Protein AF-A0ABC8L312-F1 (afdb_monomer_lite)

pLDDT: mean 71.01, std 17.02, range [35.34, 91.62]

Sequence (201 aa):
MTKKWDQKWSSSLDQCDIYGQCSPNAYCCLGSSSFVCHCIPGFEDSGLNVTTKECVQKNNGTCSGDNHFSLVGKMNLPSNTKSNPSVTKPEQCGEICLKECTCTAYSKSISLETGNQSCLIWSRNLLDLCSYSDEGQNLYVRTAGKKKSKTRLIVEIMMPRERENPIENELSAPMDFAMIQNTTDNFFQEIGHGGFGYVDK

Structure (mmCIF, N/CA/C/O backbone):
data_AF-A0ABC8L312-F1
#
_entry.id   AF-A0ABC8L312-F1
#
loop_
_atom_site.group_PDB
_atom_site.id
_atom_site.type_symbol
_atom_site.label_atom_id
_atom_site.label_alt_id
_atom_site.label_comp_id
_atom_site.label_asym_id
_atom_site.label_entity_id
_atom_site.label_seq_id
_atom_site.pdbx_PDB_ins_code
_atom_site.Cartn_x
_atom_site.Cartn_y
_atom_site.Cartn_z
_atom_site.occupancy
_atom_site.B_iso_or_equiv
_atom_site.auth_seq_id
_atom_site.auth_comp_id
_atom_site.auth_asym_id
_atom_site.auth_atom_id
_atom_site.pdbx_PDB_model_num
ATOM 1 N N . MET A 1 1 ? 22.407 43.658 3.098 1.00 36.25 1 MET A N 1
ATOM 2 C CA . MET A 1 1 ? 22.800 42.362 3.689 1.00 36.25 1 MET A CA 1
ATOM 3 C C . MET A 1 1 ? 22.126 41.266 2.882 1.00 36.25 1 MET A C 1
ATOM 5 O O . MET A 1 1 ? 20.905 41.200 2.874 1.00 36.25 1 MET A O 1
ATOM 9 N N . THR A 1 2 ? 22.888 40.487 2.122 1.00 46.34 2 THR A N 1
ATOM 10 C CA . THR A 1 2 ? 22.379 39.353 1.338 1.00 46.34 2 THR A CA 1
ATOM 11 C C . THR A 1 2 ? 22.107 38.184 2.277 1.00 46.34 2 THR A C 1
ATOM 13 O O . THR A 1 2 ? 23.045 37.615 2.831 1.00 46.34 2 THR A O 1
ATOM 16 N N . LYS A 1 3 ? 20.828 37.851 2.493 1.00 61.09 3 LYS A N 1
ATOM 17 C CA . LYS A 1 3 ? 20.435 36.629 3.205 1.00 61.09 3 LYS A CA 1
ATOM 18 C C . LYS A 1 3 ? 20.870 35.432 2.356 1.00 61.09 3 LYS A C 1
ATOM 20 O O . LYS A 1 3 ? 20.473 35.334 1.197 1.00 61.09 3 LYS A O 1
ATOM 25 N N . LYS A 1 4 ? 21.731 34.576 2.905 1.00 62.72 4 LYS A N 1
ATOM 26 C CA . LYS A 1 4 ? 22.190 33.342 2.262 1.00 62.72 4 LYS A CA 1
ATOM 27 C C . LYS A 1 4 ? 21.325 32.204 2.797 1.00 62.72 4 LYS A C 1
ATOM 29 O O . LYS A 1 4 ? 21.120 32.120 4.003 1.00 62.72 4 LYS A O 1
ATOM 34 N N . TRP A 1 5 ? 20.764 31.398 1.903 1.00 68.19 5 TRP A N 1
ATOM 35 C CA . TRP A 1 5 ? 19.991 30.225 2.293 1.00 68.19 5 TRP A CA 1
ATOM 36 C C . TRP A 1 5 ? 20.952 29.151 2.798 1.00 68.19 5 TRP A C 1
ATOM 38 O O . TRP A 1 5 ? 21.762 28.643 2.024 1.00 68.19 5 TRP A O 1
ATOM 48 N N . ASP A 1 6 ? 20.867 28.833 4.087 1.00 73.56 6 ASP A N 1
ATOM 49 C CA . ASP A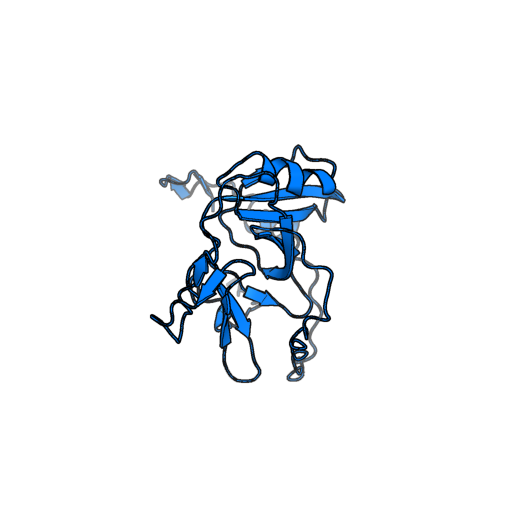 1 6 ? 21.550 27.679 4.660 1.00 73.56 6 ASP A CA 1
ATOM 50 C C . ASP A 1 6 ? 20.659 26.451 4.457 1.00 73.56 6 ASP A C 1
ATOM 52 O O . ASP A 1 6 ? 19.585 26.319 5.051 1.00 73.56 6 ASP A O 1
ATOM 56 N N . GLN A 1 7 ? 21.084 25.568 3.555 1.00 57.09 7 GLN A N 1
ATOM 57 C CA . GLN A 1 7 ? 20.384 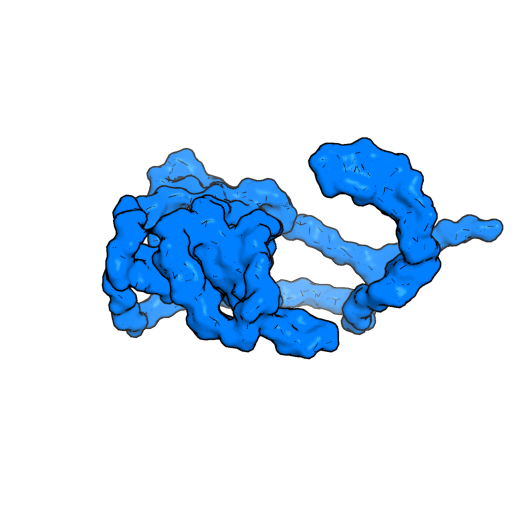24.325 3.255 1.00 57.09 7 GLN A CA 1
ATOM 58 C C . GLN A 1 7 ? 20.498 23.382 4.458 1.00 57.09 7 GLN A C 1
ATOM 60 O O . GLN A 1 7 ? 21.516 22.725 4.656 1.00 57.09 7 GLN A O 1
ATOM 65 N N . LYS A 1 8 ? 19.448 23.350 5.284 1.00 68.00 8 LYS A N 1
ATOM 66 C CA . LYS A 1 8 ? 19.411 22.578 6.535 1.00 68.00 8 LYS A CA 1
ATOM 67 C C . LYS A 1 8 ? 19.178 21.079 6.314 1.00 68.00 8 LYS A C 1
ATOM 69 O O . LYS A 1 8 ? 19.540 20.279 7.166 1.00 68.00 8 LYS A O 1
ATOM 74 N N . TRP A 1 9 ? 18.588 20.706 5.179 1.00 49.06 9 TRP A N 1
ATOM 75 C CA . TRP A 1 9 ? 18.358 19.319 4.787 1.00 49.06 9 TRP A CA 1
ATOM 76 C C . TRP A 1 9 ? 18.389 19.182 3.260 1.00 49.06 9 TRP A C 1
ATOM 78 O O . TRP A 1 9 ? 18.075 20.124 2.530 1.00 49.06 9 TRP A O 1
ATOM 88 N N . SER A 1 10 ? 18.754 17.997 2.782 1.00 48.84 10 SER A N 1
ATOM 89 C CA . SER A 1 10 ? 18.529 17.562 1.403 1.00 48.84 10 SER A CA 1
ATOM 90 C C . SER A 1 10 ? 18.241 16.077 1.397 1.00 48.84 10 SER A C 1
ATOM 92 O O . SER A 1 10 ? 19.004 15.310 1.980 1.00 48.84 10 SER A O 1
ATOM 94 N N . SER A 1 11 ? 17.178 15.673 0.716 1.00 57.00 11 SER A N 1
ATOM 95 C CA . SER A 1 11 ? 16.977 14.281 0.333 1.00 57.00 11 SER A CA 1
ATOM 96 C C . SER A 1 11 ? 17.648 14.054 -1.018 1.00 57.00 11 SER A C 1
ATOM 98 O 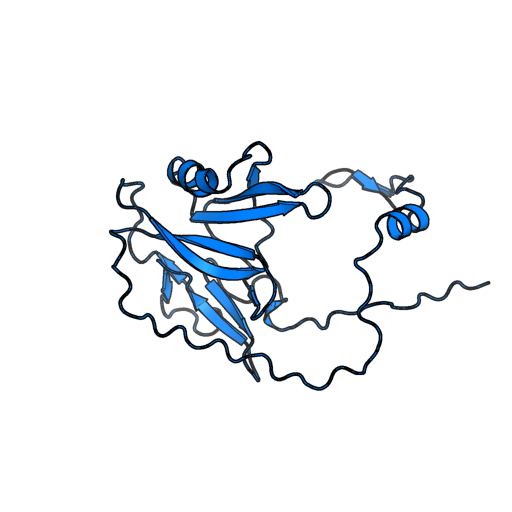O . SER A 1 11 ? 17.386 14.794 -1.971 1.00 57.00 11 SER A O 1
ATOM 100 N N . SER A 1 12 ? 18.512 13.046 -1.125 1.00 57.81 12 SER A N 1
ATOM 101 C CA . SER A 1 12 ? 18.817 12.485 -2.440 1.00 57.81 12 SER A CA 1
ATOM 102 C C . SER A 1 12 ? 17.529 11.886 -2.997 1.00 57.81 12 SER A C 1
ATOM 104 O O . SER A 1 12 ? 16.800 11.236 -2.256 1.00 57.81 12 SER A O 1
ATOM 106 N N . LEU A 1 13 ? 17.227 12.137 -4.272 1.00 61.31 13 LEU A N 1
ATOM 107 C CA . LEU A 1 13 ? 16.176 11.390 -4.956 1.00 61.31 13 LEU A CA 1
ATOM 108 C C . LEU A 1 13 ? 16.690 9.966 -5.143 1.00 61.31 13 LEU A C 1
ATOM 110 O O . LEU A 1 13 ? 17.569 9.734 -5.979 1.00 61.31 13 LEU A O 1
ATOM 114 N N . ASP A 1 14 ? 16.167 9.033 -4.357 1.00 73.25 14 ASP A N 1
ATOM 115 C CA . ASP A 1 14 ? 16.408 7.620 -4.591 1.00 73.25 14 ASP A CA 1
ATOM 116 C C . ASP A 1 14 ? 15.564 7.166 -5.794 1.00 73.25 14 ASP A C 1
ATOM 118 O O . ASP A 1 14 ? 14.575 7.789 -6.181 1.00 73.25 14 ASP A O 1
ATOM 122 N N . GLN A 1 15 ? 15.946 6.058 -6.433 1.00 78.19 15 GLN A N 1
ATOM 123 C CA . GLN A 1 15 ? 15.277 5.592 -7.659 1.00 78.19 15 GLN A CA 1
ATOM 124 C C . GLN A 1 15 ? 13.777 5.323 -7.459 1.00 78.19 15 GLN A C 1
ATOM 126 O O . GLN A 1 15 ? 13.003 5.481 -8.397 1.00 78.19 15 GLN A O 1
ATOM 131 N N . CYS A 1 16 ? 13.366 4.944 -6.246 1.00 83.00 16 CYS A N 1
ATOM 132 C CA . CYS A 1 16 ? 11.963 4.735 -5.894 1.00 83.00 16 CYS A CA 1
ATOM 133 C C . CYS A 1 16 ? 11.204 6.019 -5.515 1.00 83.00 16 CYS A C 1
ATOM 135 O O . CYS A 1 16 ? 9.986 5.951 -5.375 1.00 83.00 16 CYS A O 1
ATOM 137 N N . ASP A 1 17 ? 11.886 7.160 -5.362 1.00 78.94 17 ASP A N 1
ATOM 138 C CA . ASP A 1 17 ? 11.248 8.464 -5.120 1.00 78.94 17 ASP A CA 1
ATOM 139 C C . ASP A 1 17 ? 10.773 9.117 -6.430 1.00 78.94 17 ASP A C 1
ATOM 141 O O . ASP A 1 17 ? 10.075 10.134 -6.426 1.00 78.94 17 ASP A O 1
ATOM 145 N N . ILE A 1 18 ? 11.164 8.547 -7.575 1.00 81.31 18 ILE A N 1
ATOM 146 C CA . ILE A 1 18 ? 10.696 8.976 -8.888 1.00 81.31 18 ILE A CA 1
ATOM 147 C C . ILE A 1 18 ? 9.240 8.540 -9.047 1.00 81.31 18 ILE A C 1
ATOM 149 O O . ILE A 1 18 ? 8.920 7.351 -9.015 1.00 81.31 18 ILE A O 1
ATOM 153 N N . TYR A 1 19 ? 8.361 9.516 -9.278 1.00 81.94 19 TYR A N 1
ATOM 154 C CA . TYR A 1 19 ? 6.936 9.256 -9.436 1.00 81.94 19 TYR A CA 1
ATOM 155 C C . TYR A 1 19 ? 6.660 8.224 -10.533 1.00 81.94 19 TYR A C 1
ATOM 157 O O . TYR A 1 19 ? 7.069 8.394 -11.685 1.00 81.94 19 TYR A O 1
ATOM 165 N N . GLY A 1 20 ? 5.900 7.185 -10.187 1.00 84.00 20 GLY A N 1
ATOM 166 C CA . GLY A 1 20 ? 5.486 6.167 -11.154 1.00 84.00 20 GLY A CA 1
ATOM 167 C C . GLY A 1 20 ? 6.619 5.238 -11.598 1.00 84.00 20 GLY A C 1
ATOM 168 O O . GLY A 1 20 ? 6.532 4.650 -12.676 1.00 84.00 20 GLY A O 1
ATOM 169 N N . GLN A 1 21 ? 7.658 5.082 -10.770 1.00 87.81 21 GLN A N 1
ATOM 170 C CA . GLN A 1 21 ? 8.765 4.157 -11.028 1.00 87.81 21 GLN A CA 1
ATOM 171 C C . GLN A 1 21 ? 8.288 2.718 -11.286 1.00 87.81 21 GLN A C 1
ATOM 173 O O . GLN A 1 21 ? 8.831 2.011 -12.136 1.00 87.81 21 GLN A O 1
ATOM 178 N N . CYS A 1 22 ? 7.248 2.294 -10.565 1.00 90.25 22 CYS A N 1
ATOM 179 C CA . CYS A 1 22 ? 6.577 1.017 -10.762 1.00 90.25 22 CYS A CA 1
ATOM 180 C C . CYS A 1 22 ? 5.153 1.223 -11.285 1.00 90.25 22 CYS A C 1
ATOM 182 O O . CYS A 1 22 ? 4.504 2.240 -11.027 1.00 90.25 22 CYS A O 1
ATOM 184 N N . SER A 1 23 ? 4.661 0.223 -12.014 1.00 91.62 23 SER A N 1
ATOM 185 C CA . SER A 1 23 ? 3.312 0.223 -12.572 1.00 91.62 23 SER A CA 1
ATOM 186 C C . SER A 1 23 ? 2.235 0.234 -11.474 1.00 91.62 23 SER A C 1
ATOM 188 O O . SER A 1 23 ? 2.505 -0.076 -10.311 1.00 91.62 23 SER A O 1
ATOM 190 N N . PRO A 1 24 ? 0.979 0.567 -11.818 1.00 91.62 24 PRO A N 1
ATOM 191 C CA . PRO A 1 24 ? -0.119 0.532 -10.863 1.00 91.62 24 PRO A CA 1
ATOM 192 C C . PRO A 1 24 ? -0.243 -0.823 -10.154 1.00 91.62 24 PRO A C 1
ATOM 194 O O . PRO A 1 24 ? -0.117 -1.876 -10.774 1.00 91.62 24 PRO A O 1
ATOM 197 N N . ASN A 1 25 ? -0.547 -0.789 -8.858 1.00 90.44 25 ASN A N 1
ATOM 198 C CA . ASN A 1 25 ? -0.626 -1.953 -7.969 1.00 90.44 25 ASN A CA 1
ATOM 199 C C . ASN A 1 25 ? 0.705 -2.718 -7.797 1.00 90.44 25 ASN A C 1
ATOM 201 O O . ASN A 1 25 ? 0.711 -3.841 -7.287 1.00 90.44 25 ASN A O 1
ATOM 205 N N . ALA A 1 26 ? 1.830 -2.106 -8.166 1.00 91.56 26 ALA A N 1
ATOM 206 C CA . ALA A 1 26 ? 3.169 -2.532 -7.786 1.00 91.56 26 ALA A CA 1
ATOM 207 C C . ALA A 1 26 ? 3.769 -1.560 -6.759 1.00 91.56 26 ALA A C 1
ATOM 209 O O . ALA A 1 26 ? 3.373 -0.396 -6.687 1.00 91.56 26 ALA A O 1
ATOM 210 N N . TYR A 1 27 ? 4.728 -2.039 -5.970 1.00 91.00 27 TYR A N 1
ATOM 211 C CA . TYR A 1 27 ? 5.544 -1.215 -5.084 1.00 91.00 27 TYR A CA 1
ATOM 212 C C . TYR A 1 27 ? 7.026 -1.351 -5.424 1.00 91.00 27 TYR A C 1
ATOM 214 O O . TYR A 1 27 ? 7.491 -2.419 -5.828 1.00 91.00 27 TYR A O 1
ATOM 222 N N . CYS A 1 28 ? 7.749 -0.253 -5.251 1.00 89.25 28 CYS A N 1
ATOM 223 C CA . CYS A 1 28 ? 9.182 -0.151 -5.443 1.00 89.25 28 CYS A CA 1
ATOM 224 C C . CYS A 1 28 ? 9.910 -0.552 -4.159 1.00 89.25 28 CYS A C 1
ATOM 226 O O . CYS A 1 28 ? 9.557 -0.101 -3.069 1.00 89.25 28 CYS A O 1
ATOM 228 N N . CYS A 1 29 ? 10.916 -1.408 -4.279 1.00 86.12 29 CYS A N 1
ATOM 229 C CA . CYS A 1 29 ? 11.812 -1.773 -3.193 1.00 86.12 29 CYS A CA 1
ATOM 230 C C . CYS A 1 29 ? 13.238 -1.412 -3.598 1.00 86.12 29 CYS A C 1
ATOM 232 O O . CYS A 1 29 ? 13.722 -1.876 -4.632 1.00 86.12 29 CYS A O 1
ATOM 234 N N . LEU A 1 30 ? 13.917 -0.602 -2.787 1.00 80.62 30 LEU A N 1
ATOM 235 C CA . LEU A 1 30 ? 15.341 -0.337 -2.969 1.00 80.62 30 LEU A CA 1
ATOM 236 C C . LEU A 1 30 ? 16.143 -1.559 -2.507 1.00 80.62 30 LEU A C 1
ATOM 238 O O . LEU A 1 30 ? 15.981 -2.031 -1.383 1.00 80.62 30 LEU A O 1
ATOM 242 N N . GLY A 1 31 ? 16.988 -2.084 -3.389 1.00 69.12 31 GLY A N 1
ATOM 243 C CA . GLY A 1 31 ? 18.038 -3.047 -3.067 1.00 69.12 31 GLY A CA 1
ATOM 244 C C . GLY A 1 31 ? 19.405 -2.366 -2.953 1.00 69.12 31 GLY A C 1
ATOM 245 O O . GLY A 1 31 ? 19.521 -1.149 -3.067 1.00 69.12 31 GLY A O 1
ATOM 246 N N . SER A 1 32 ? 20.467 -3.154 -2.766 1.00 65.56 32 SER A N 1
ATOM 247 C CA . SER A 1 32 ? 21.828 -2.637 -2.531 1.00 65.56 32 SER A CA 1
ATOM 248 C C . SER A 1 32 ? 22.431 -1.846 -3.701 1.00 65.56 32 SER A C 1
ATOM 250 O O . SER A 1 32 ? 23.333 -1.046 -3.490 1.00 65.56 32 SER A O 1
ATOM 252 N N . SER A 1 33 ? 21.981 -2.077 -4.936 1.00 68.81 33 SER A N 1
ATOM 253 C CA . SER A 1 33 ? 22.539 -1.437 -6.143 1.00 68.81 33 SER A CA 1
ATOM 254 C C . SER A 1 33 ? 21.500 -1.068 -7.207 1.00 68.81 33 SER A C 1
ATOM 256 O O . SER A 1 33 ? 21.849 -0.506 -8.244 1.00 68.81 33 SER A O 1
ATOM 258 N N . SER A 1 34 ? 20.229 -1.407 -6.987 1.00 79.25 34 SER A N 1
ATOM 259 C CA . SER A 1 34 ? 19.124 -1.149 -7.916 1.00 79.25 34 SER A CA 1
ATOM 260 C C . SER A 1 34 ? 17.785 -1.211 -7.187 1.00 79.25 34 SER A C 1
ATOM 262 O O . SER A 1 34 ? 17.709 -1.719 -6.068 1.00 79.25 34 SER A O 1
ATOM 264 N N . PHE A 1 35 ? 16.727 -0.717 -7.826 1.00 84.62 35 PHE A N 1
ATOM 265 C CA . PHE A 1 35 ? 15.354 -0.926 -7.380 1.00 84.62 35 PHE A CA 1
ATOM 266 C C . PHE A 1 35 ? 14.729 -2.159 -8.042 1.00 84.62 35 PHE A C 1
ATOM 268 O O . PHE A 1 35 ? 15.085 -2.537 -9.159 1.00 84.62 35 PHE A O 1
ATOM 275 N N . VAL A 1 36 ? 13.747 -2.754 -7.367 1.00 87.94 36 VAL A N 1
ATOM 276 C CA . VAL A 1 36 ? 12.920 -3.839 -7.902 1.00 87.94 36 VAL A CA 1
ATOM 277 C C . VAL A 1 36 ? 11.451 -3.514 -7.665 1.00 87.94 36 VAL A C 1
ATOM 279 O O . VAL A 1 36 ? 11.059 -3.125 -6.564 1.00 87.94 36 VAL A O 1
ATOM 282 N N . CYS A 1 37 ? 10.629 -3.685 -8.698 1.00 90.00 37 CYS A N 1
ATOM 283 C CA . CYS A 1 37 ? 9.179 -3.584 -8.580 1.00 90.00 37 CYS A CA 1
ATOM 284 C C . CYS A 1 37 ? 8.577 -4.945 -8.211 1.00 90.00 37 CYS A C 1
ATOM 286 O O . CYS A 1 37 ? 8.911 -5.972 -8.809 1.00 90.00 37 CYS A O 1
ATOM 288 N N . HIS A 1 38 ? 7.649 -4.951 -7.258 1.00 90.62 38 HIS A N 1
ATOM 289 C CA . HIS A 1 38 ? 6.913 -6.136 -6.818 1.00 90.62 38 HIS A CA 1
ATOM 290 C C . HIS A 1 38 ? 5.408 -5.872 -6.866 1.00 90.62 38 HIS A C 1
ATOM 292 O O . HIS A 1 38 ? 4.951 -4.805 -6.466 1.00 90.62 38 HIS A O 1
ATOM 298 N N . CYS A 1 39 ? 4.614 -6.849 -7.311 1.00 90.94 39 CYS A N 1
ATOM 299 C CA . CYS A 1 39 ? 3.157 -6.733 -7.241 1.00 90.94 39 CYS A CA 1
ATOM 300 C C . CYS A 1 39 ? 2.668 -6.810 -5.793 1.00 90.94 39 CYS A C 1
ATOM 302 O O . CYS A 1 39 ? 3.148 -7.630 -5.006 1.00 90.94 39 CYS A O 1
ATOM 304 N N . ILE A 1 40 ? 1.674 -5.989 -5.446 1.00 89.81 40 ILE A N 1
ATOM 305 C CA . ILE A 1 40 ? 1.018 -6.085 -4.139 1.00 89.81 40 ILE A CA 1
ATOM 306 C C . ILE A 1 40 ? 0.217 -7.399 -4.023 1.00 89.81 40 ILE A C 1
ATOM 308 O O . ILE A 1 40 ? -0.203 -7.974 -5.034 1.00 89.81 40 ILE A O 1
ATOM 312 N N . PRO A 1 41 ? -0.058 -7.883 -2.797 1.00 87.50 41 PRO A N 1
ATOM 313 C CA . PRO A 1 41 ? -0.870 -9.076 -2.592 1.00 87.50 41 PRO A CA 1
ATOM 314 C C . PRO A 1 41 ? -2.214 -9.011 -3.329 1.00 87.50 41 PRO A C 1
ATOM 316 O O . PRO A 1 41 ? -2.924 -8.011 -3.263 1.00 87.50 41 PRO A O 1
ATOM 319 N N . GLY A 1 42 ? -2.582 -10.105 -4.001 1.00 83.19 42 GLY A N 1
ATOM 320 C CA . GLY A 1 42 ? -3.808 -10.190 -4.807 1.00 83.19 42 GLY A CA 1
ATOM 321 C C . GLY A 1 42 ? -3.632 -9.811 -6.280 1.00 83.19 42 GLY A C 1
ATOM 322 O O . GLY A 1 42 ? -4.571 -9.998 -7.055 1.00 83.19 42 GLY A O 1
ATOM 323 N N . PHE A 1 43 ? -2.440 -9.354 -6.668 1.00 88.12 43 PHE A N 1
ATOM 324 C CA . PHE A 1 43 ? -2.065 -9.059 -8.045 1.00 88.12 43 PHE A CA 1
ATOM 325 C C . PHE A 1 43 ? -0.898 -9.945 -8.491 1.00 88.12 43 PHE A C 1
ATOM 327 O O . PHE A 1 43 ? -0.095 -10.392 -7.671 1.00 88.12 43 PHE A O 1
ATOM 334 N N . GLU A 1 44 ? -0.828 -10.217 -9.788 1.00 90.00 44 GLU A N 1
ATOM 335 C CA . GLU A 1 44 ? 0.217 -11.011 -10.429 1.00 90.00 44 GLU A CA 1
ATOM 336 C C . GLU A 1 44 ? 0.807 -10.260 -11.616 1.00 90.00 44 GLU A C 1
ATOM 338 O O . GLU A 1 44 ? 0.131 -9.467 -12.266 1.00 90.00 44 GLU A O 1
ATOM 343 N N . ASP A 1 45 ? 2.084 -10.511 -11.878 1.00 90.56 45 ASP A N 1
ATOM 344 C CA . ASP A 1 45 ? 2.802 -9.934 -13.007 1.00 90.56 45 ASP A CA 1
ATOM 345 C C . ASP A 1 45 ? 2.275 -10.541 -14.314 1.00 90.56 45 ASP A C 1
ATOM 347 O O . ASP A 1 45 ? 2.277 -11.760 -14.490 1.00 90.56 45 ASP A O 1
ATOM 351 N N . SER A 1 46 ? 1.821 -9.689 -15.228 1.00 88.44 46 SER A N 1
ATOM 352 C CA . SER A 1 46 ? 1.384 -10.092 -16.568 1.00 88.44 46 SER A CA 1
ATOM 353 C C . SER A 1 46 ? 2.549 -10.507 -17.475 1.00 88.44 46 SER A C 1
ATOM 355 O O . SER A 1 46 ? 2.324 -11.138 -18.507 1.00 88.44 46 SER A O 1
ATOM 357 N N . GLY A 1 47 ? 3.788 -10.152 -17.112 1.00 85.50 47 GLY A N 1
ATOM 358 C CA . GLY A 1 47 ? 4.996 -10.427 -17.889 1.00 85.50 47 GLY A CA 1
ATOM 359 C C . GLY A 1 47 ? 5.222 -9.483 -19.074 1.00 85.50 47 GLY A C 1
ATOM 360 O O . GLY A 1 47 ? 6.203 -9.648 -19.795 1.00 85.50 47 GLY A O 1
ATOM 361 N N . LEU A 1 48 ? 4.352 -8.489 -19.282 1.00 81.75 48 LEU A N 1
ATOM 362 C CA . LEU A 1 48 ? 4.443 -7.548 -20.404 1.00 81.75 48 LEU A CA 1
ATOM 363 C C . LEU A 1 48 ? 5.511 -6.464 -20.198 1.00 81.75 48 LEU A C 1
ATOM 365 O O . LEU A 1 48 ? 6.102 -5.990 -21.169 1.00 81.75 48 LEU A O 1
ATOM 369 N N . ASN A 1 49 ? 5.795 -6.086 -18.947 1.00 80.94 49 ASN A N 1
ATOM 370 C CA . ASN A 1 49 ? 6.828 -5.107 -18.615 1.00 80.94 49 ASN A CA 1
ATOM 371 C C . ASN A 1 49 ? 7.666 -5.576 -17.423 1.00 80.94 49 ASN A C 1
ATOM 373 O O . ASN A 1 49 ? 7.243 -5.479 -16.273 1.00 80.94 49 ASN A O 1
ATOM 377 N N . VAL A 1 50 ? 8.874 -6.062 -17.708 1.00 78.31 50 VAL A N 1
ATOM 378 C CA . VAL A 1 50 ? 9.778 -6.630 -16.696 1.00 78.31 50 VAL A CA 1
ATOM 379 C C . VAL A 1 50 ? 10.323 -5.557 -15.746 1.00 78.31 50 VAL A C 1
ATOM 381 O O . VAL A 1 50 ? 10.554 -5.844 -14.575 1.00 78.31 50 VAL A O 1
ATOM 384 N N . THR A 1 51 ? 10.516 -4.325 -16.230 1.00 81.50 51 THR A N 1
ATOM 385 C CA . THR A 1 51 ? 11.139 -3.244 -15.453 1.00 81.50 51 THR A CA 1
ATOM 386 C C . THR A 1 51 ? 10.172 -2.638 -14.443 1.00 81.50 51 THR A C 1
ATOM 388 O O . THR A 1 51 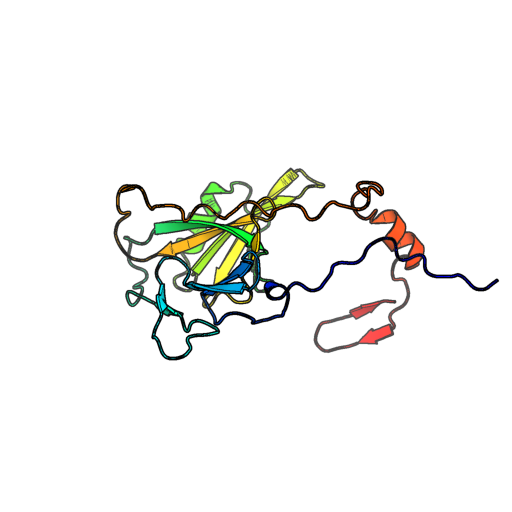? 10.510 -2.530 -13.270 1.00 81.50 51 THR A O 1
ATOM 391 N N . THR A 1 52 ? 8.965 -2.260 -14.873 1.00 84.25 52 THR A N 1
ATOM 392 C CA . THR A 1 52 ? 7.984 -1.597 -13.990 1.00 84.25 52 THR A CA 1
ATOM 393 C C . THR A 1 52 ? 6.993 -2.569 -13.346 1.00 84.25 52 THR A C 1
ATOM 395 O O . THR A 1 52 ? 6.261 -2.158 -12.447 1.00 84.25 52 THR A O 1
ATOM 398 N N . LYS A 1 53 ? 6.977 -3.837 -13.789 1.00 85.69 53 LYS A N 1
ATOM 399 C CA . LYS A 1 53 ? 6.048 -4.913 -13.400 1.00 85.69 53 LYS A CA 1
ATOM 400 C C . LYS A 1 53 ? 4.576 -4.568 -13.578 1.00 85.69 53 LYS A C 1
ATOM 402 O O . LYS A 1 53 ? 3.936 -4.039 -12.676 1.00 85.69 53 LYS A O 1
ATOM 407 N N . GLU A 1 54 ? 4.001 -4.936 -14.717 1.00 91.25 54 GLU A N 1
ATOM 408 C CA . GLU A 1 54 ? 2.566 -4.752 -14.949 1.00 91.25 54 GLU A CA 1
ATOM 409 C C . GLU A 1 54 ? 1.739 -5.767 -14.143 1.00 91.25 54 GLU A C 1
ATOM 411 O O . GLU A 1 54 ? 1.645 -6.942 -14.501 1.00 91.25 54 GLU A O 1
ATOM 416 N N . CYS A 1 55 ? 1.126 -5.291 -13.057 1.00 90.62 55 CYS A N 1
ATOM 417 C CA . CYS A 1 55 ? 0.395 -6.108 -12.096 1.00 90.62 55 CYS A CA 1
ATOM 418 C C . CYS A 1 55 ? -1.112 -6.140 -12.386 1.00 90.62 55 CYS A C 1
ATOM 420 O O . CYS A 1 55 ? -1.819 -5.138 -12.256 1.00 90.62 55 CYS A O 1
ATOM 422 N N . VAL A 1 56 ? -1.624 -7.326 -12.710 1.00 88.62 56 VAL A N 1
ATOM 423 C CA . VAL A 1 56 ? -3.042 -7.594 -12.978 1.00 88.62 56 VAL A CA 1
ATOM 424 C C . VAL A 1 56 ? -3.689 -8.338 -11.814 1.00 88.62 56 VAL A C 1
ATOM 426 O O . VAL A 1 56 ? -3.041 -9.090 -11.092 1.00 88.62 56 VAL A O 1
ATOM 429 N N . GLN A 1 57 ? -4.982 -8.119 -11.585 1.00 84.88 57 GLN A N 1
ATOM 430 C CA . GLN A 1 57 ? -5.682 -8.730 -10.455 1.00 84.88 57 GLN A CA 1
ATOM 431 C C . GLN A 1 57 ? -5.798 -10.253 -10.645 1.00 84.88 57 GLN A C 1
ATOM 433 O O . GLN A 1 57 ? -6.308 -10.715 -11.662 1.00 84.88 57 GLN A O 1
ATOM 438 N N . LYS A 1 58 ? -5.378 -11.042 -9.646 1.00 76.62 58 LYS A N 1
ATOM 439 C CA . LYS A 1 58 ? -5.317 -12.516 -9.730 1.00 76.62 58 LYS A CA 1
ATOM 440 C C . LYS A 1 58 ? -6.687 -13.184 -9.901 1.00 76.62 58 LYS A C 1
ATOM 442 O O . LYS A 1 58 ? -6.801 -14.232 -10.520 1.00 76.62 58 LYS A O 1
ATOM 447 N N . ASN A 1 59 ? -7.724 -12.592 -9.317 1.00 69.31 59 ASN A N 1
ATOM 448 C CA . ASN A 1 59 ? -9.112 -13.025 -9.446 1.00 69.31 59 ASN A CA 1
ATOM 449 C C . ASN A 1 59 ? -9.959 -11.772 -9.650 1.00 69.31 59 ASN A C 1
ATOM 451 O O . ASN A 1 59 ? -9.814 -10.843 -8.856 1.00 69.31 59 ASN A O 1
ATOM 455 N N . ASN A 1 60 ? -10.850 -11.754 -10.650 1.00 59.88 60 ASN A N 1
ATOM 456 C CA . ASN A 1 60 ? -11.842 -10.687 -10.813 1.00 59.88 60 ASN A CA 1
ATOM 457 C C . ASN A 1 60 ? -12.619 -10.553 -9.501 1.00 59.88 60 ASN A C 1
ATOM 459 O O . ASN A 1 60 ? -13.457 -11.395 -9.173 1.00 59.88 60 ASN A O 1
ATOM 463 N N . GLY A 1 61 ? -12.261 -9.540 -8.712 1.00 55.03 61 GLY A N 1
ATOM 464 C CA . GLY A 1 61 ? -12.735 -9.367 -7.353 1.00 55.03 61 GLY A CA 1
ATOM 465 C C . GLY A 1 61 ? -14.209 -9.023 -7.369 1.00 55.03 61 GLY A C 1
ATOM 466 O O . GLY A 1 61 ? -14.582 -7.855 -7.353 1.00 55.03 61 GLY A O 1
ATOM 467 N N . THR A 1 62 ? -15.073 -10.034 -7.368 1.00 54.78 62 THR A N 1
ATOM 468 C CA . THR A 1 62 ? -16.443 -9.832 -6.917 1.00 54.78 62 THR A CA 1
ATOM 469 C C . THR A 1 62 ? -16.365 -9.217 -5.525 1.00 54.78 62 THR A C 1
ATOM 471 O O . THR A 1 62 ? -15.601 -9.684 -4.673 1.00 54.78 62 THR A O 1
ATOM 474 N N . CYS A 1 63 ? -17.176 -8.195 -5.273 1.00 71.19 63 CYS A N 1
ATOM 475 C CA . CYS A 1 63 ? -17.417 -7.587 -3.962 1.00 71.19 63 CYS A CA 1
ATOM 476 C C . CYS A 1 63 ? -18.084 -8.574 -2.970 1.00 71.19 63 CYS A C 1
ATOM 478 O O . CYS A 1 63 ? -18.908 -8.201 -2.146 1.00 71.19 63 CYS A O 1
ATOM 480 N N . SER A 1 64 ? -17.776 -9.865 -3.098 1.00 61.94 64 SER A N 1
ATOM 481 C CA . SER A 1 64 ? -18.348 -10.977 -2.364 1.00 61.94 64 SER A CA 1
ATOM 482 C C . SER A 1 64 ? -17.778 -11.041 -0.945 1.00 61.94 64 SER A C 1
ATOM 484 O O . SER A 1 64 ? -16.692 -10.521 -0.665 1.00 61.94 64 SER A O 1
ATOM 486 N N . GLY A 1 65 ? -18.523 -11.684 -0.047 1.00 63.50 65 GLY A N 1
ATOM 487 C CA . GLY A 1 65 ? -18.286 -11.687 1.402 1.00 63.50 65 GLY A CA 1
ATOM 488 C C . GLY A 1 65 ? -16.982 -12.344 1.869 1.00 63.50 65 GLY A C 1
ATOM 489 O O . GLY A 1 65 ? -16.628 -12.205 3.034 1.00 63.50 65 GLY A O 1
ATOM 490 N N . ASP A 1 66 ? -16.240 -13.002 0.976 1.00 73.38 66 ASP A N 1
ATOM 491 C CA . ASP A 1 66 ? -14.983 -13.693 1.300 1.00 73.38 66 ASP A CA 1
ATOM 492 C C . ASP A 1 66 ? -13.735 -12.799 1.185 1.00 73.38 66 ASP A C 1
ATOM 494 O O . ASP A 1 66 ? -12.610 -13.287 1.282 1.00 73.38 66 ASP A O 1
ATOM 498 N N . ASN A 1 67 ? -13.898 -11.497 0.943 1.00 79.75 67 ASN A N 1
ATOM 499 C CA . ASN A 1 67 ? -12.771 -10.569 0.859 1.00 79.75 67 ASN A CA 1
ATOM 500 C C . ASN A 1 67 ? -12.088 -10.383 2.221 1.00 79.75 67 ASN A C 1
ATOM 502 O O . ASN A 1 67 ? -12.737 -10.296 3.263 1.00 79.75 67 ASN A O 1
ATOM 506 N N . HIS A 1 68 ? -10.764 -10.256 2.212 1.00 85.00 68 HIS A N 1
ATOM 507 C CA . HIS A 1 68 ? -9.988 -9.936 3.406 1.00 85.00 68 HIS A CA 1
ATOM 508 C C . HIS A 1 68 ? -8.894 -8.917 3.099 1.00 85.00 68 HIS A C 1
ATOM 510 O O . HIS A 1 68 ? -8.681 -8.546 1.950 1.00 85.00 68 HIS A O 1
ATOM 516 N N . PHE A 1 69 ? -8.205 -8.453 4.141 1.00 87.44 69 PHE A N 1
ATOM 517 C CA . PHE A 1 69 ? -7.042 -7.587 3.989 1.00 87.44 69 PHE A CA 1
ATOM 518 C C . PHE A 1 69 ? -5.751 -8.328 4.302 1.00 87.44 69 PHE A C 1
ATOM 520 O O . PHE A 1 69 ? -5.660 -9.061 5.294 1.00 87.44 69 PHE A O 1
ATOM 527 N N . SER A 1 70 ? -4.750 -8.093 3.462 1.00 88.31 70 SER A N 1
ATOM 528 C CA . SER A 1 70 ? -3.378 -8.559 3.622 1.00 88.31 70 SER A CA 1
ATOM 529 C C . SER A 1 70 ? -2.477 -7.366 3.945 1.00 88.31 70 SER A C 1
ATOM 531 O O . SER A 1 70 ? -2.558 -6.331 3.288 1.00 88.31 70 SER A O 1
ATOM 533 N N . LEU A 1 71 ? -1.631 -7.503 4.969 1.00 88.62 71 LEU A N 1
ATOM 534 C CA . LEU A 1 71 ? -0.609 -6.506 5.290 1.00 88.62 71 LEU A CA 1
ATOM 535 C C . LEU A 1 71 ? 0.513 -6.604 4.256 1.00 88.62 71 LEU A C 1
ATOM 537 O O . LEU A 1 71 ? 1.063 -7.690 4.073 1.00 88.62 71 LEU A O 1
ATOM 541 N N . VAL A 1 72 ? 0.847 -5.486 3.617 1.00 85.19 72 VAL A N 1
ATOM 542 C CA . VAL A 1 72 ? 1.992 -5.406 2.698 1.00 85.19 72 VAL A CA 1
ATOM 543 C C . VAL A 1 72 ? 3.264 -5.040 3.461 1.00 85.19 72 VAL A C 1
ATOM 545 O O . VAL A 1 72 ? 4.303 -5.650 3.248 1.00 85.19 72 VAL A O 1
ATOM 548 N N . GLY A 1 73 ? 3.167 -4.103 4.405 1.00 83.44 73 GLY A N 1
ATOM 549 C CA . GLY A 1 73 ? 4.294 -3.634 5.210 1.00 83.44 73 GLY A CA 1
ATOM 550 C C . GLY A 1 73 ? 4.257 -2.123 5.398 1.00 83.44 73 GLY A C 1
ATOM 551 O O . GLY A 1 73 ? 3.242 -1.488 5.089 1.00 83.44 73 GLY A O 1
ATOM 552 N N . LYS A 1 74 ? 5.358 -1.568 5.912 1.00 81.62 74 LYS A N 1
ATOM 553 C CA . LYS A 1 74 ? 5.559 -0.123 6.020 1.00 81.62 74 LYS A CA 1
ATOM 554 C C . LYS A 1 74 ? 5.873 0.448 4.638 1.00 81.62 74 LYS A C 1
ATOM 556 O O . LYS A 1 74 ? 6.863 0.077 4.018 1.00 81.62 74 LYS A O 1
ATOM 561 N N . MET A 1 75 ? 4.996 1.319 4.161 1.00 81.25 75 MET A N 1
ATOM 562 C CA . MET A 1 75 ? 5.084 1.933 2.841 1.00 81.25 75 MET A CA 1
ATOM 563 C C . MET A 1 75 ? 5.083 3.453 2.973 1.00 81.25 75 MET A C 1
ATOM 565 O O . MET A 1 75 ? 4.434 4.000 3.874 1.00 81.25 75 MET A O 1
ATOM 569 N N . ASN A 1 76 ? 5.753 4.129 2.042 1.00 78.69 76 ASN A N 1
ATOM 570 C CA . ASN A 1 76 ? 5.371 5.484 1.684 1.00 78.69 76 ASN A CA 1
ATOM 571 C C . ASN A 1 76 ? 4.058 5.396 0.910 1.00 78.69 76 ASN A C 1
ATOM 573 O O . ASN A 1 76 ? 3.910 4.614 -0.034 1.00 78.69 76 ASN A O 1
ATOM 577 N N . LEU A 1 77 ? 3.062 6.103 1.420 1.00 73.12 77 LEU A N 1
ATOM 578 C CA . LEU A 1 77 ? 1.687 5.922 1.009 1.00 73.12 77 LEU A CA 1
ATOM 579 C C . LEU A 1 77 ? 1.326 6.916 -0.089 1.00 73.12 77 LEU A C 1
ATOM 581 O O . LEU A 1 77 ? 1.710 8.082 -0.005 1.00 73.12 77 LEU A O 1
ATOM 585 N N . PRO A 1 78 ? 0.532 6.500 -1.085 1.00 66.25 78 PRO A N 1
ATOM 586 C CA . PRO A 1 78 ? 0.276 7.353 -2.219 1.00 66.25 78 PRO A CA 1
ATOM 587 C C . PRO A 1 78 ? -0.622 8.529 -1.873 1.00 66.25 78 PRO A C 1
ATOM 589 O O . PRO A 1 78 ? -1.553 8.413 -1.075 1.00 66.25 78 PRO A O 1
ATOM 592 N N . SER A 1 79 ? -0.401 9.636 -2.578 1.00 64.19 79 SER A N 1
ATOM 593 C CA . SER A 1 79 ? -1.122 10.895 -2.378 1.00 64.19 79 SER A CA 1
ATOM 594 C C . SER A 1 79 ? -2.627 10.812 -2.709 1.00 64.19 79 SER A C 1
ATOM 596 O O . SER A 1 79 ? -3.426 11.565 -2.158 1.00 64.19 79 SER A O 1
ATOM 598 N N . ASN A 1 80 ? -3.074 9.850 -3.533 1.00 65.62 80 ASN A N 1
ATOM 599 C CA . ASN A 1 80 ? -4.476 9.719 -3.978 1.00 65.62 80 ASN A CA 1
ATOM 600 C C . ASN A 1 80 ? -5.442 9.116 -2.927 1.00 65.62 80 ASN A C 1
ATOM 602 O O . ASN A 1 80 ? -6.339 8.334 -3.258 1.00 65.62 80 ASN A O 1
ATOM 606 N N . THR A 1 81 ? -5.276 9.487 -1.658 1.00 72.56 81 THR A N 1
ATOM 607 C CA . THR A 1 81 ? -6.119 9.036 -0.545 1.00 72.56 81 THR A CA 1
ATOM 608 C C . THR A 1 81 ? -7.405 9.829 -0.408 1.00 72.56 81 THR A C 1
ATOM 610 O O . THR A 1 81 ? -7.463 11.028 -0.669 1.00 72.56 81 THR A O 1
ATOM 613 N N . LYS A 1 82 ? -8.434 9.172 0.129 1.00 71.88 82 LYS A N 1
ATOM 614 C CA . LYS A 1 82 ? -9.484 9.865 0.876 1.00 71.88 82 LYS A CA 1
ATOM 615 C C . LYS A 1 82 ? -9.229 9.652 2.361 1.00 71.88 82 LYS A C 1
ATOM 617 O O . LYS A 1 82 ? -9.226 8.509 2.827 1.00 71.88 82 LYS A O 1
ATOM 622 N N . SER A 1 83 ? -9.008 10.738 3.095 1.00 71.31 83 SER A N 1
ATOM 623 C CA . SER A 1 83 ? -8.962 10.690 4.552 1.00 71.31 83 SER A CA 1
ATOM 624 C C . SER A 1 83 ? -10.386 10.670 5.105 1.00 71.31 83 SER A C 1
ATOM 626 O O . SER A 1 83 ? -11.272 11.377 4.625 1.00 71.31 83 SER A O 1
ATOM 628 N N . ASN A 1 84 ? -10.626 9.829 6.109 1.00 68.56 84 ASN A N 1
ATOM 629 C CA . ASN A 1 84 ? -11.865 9.859 6.876 1.00 68.56 84 ASN A CA 1
ATOM 630 C C . ASN A 1 84 ? -11.534 10.212 8.335 1.00 68.56 84 ASN A C 1
ATOM 632 O O . ASN A 1 84 ? -11.234 9.315 9.130 1.00 68.56 84 ASN A O 1
ATOM 636 N N . PRO A 1 85 ? -11.525 11.514 8.680 1.00 62.88 85 PRO A N 1
ATOM 637 C CA . PRO A 1 85 ? -11.126 11.987 10.005 1.00 62.88 85 PRO A CA 1
ATOM 638 C C . PRO A 1 85 ? -12.163 11.662 11.087 1.00 62.88 85 PRO A C 1
ATOM 640 O O . PRO A 1 85 ? -11.847 11.701 12.270 1.00 62.88 85 PRO A O 1
ATOM 643 N N . SER A 1 86 ? -13.395 11.311 10.704 1.00 61.03 86 SER A N 1
ATOM 644 C CA . SER A 1 86 ? -14.465 10.961 11.644 1.00 61.03 86 SER A CA 1
ATOM 645 C C . SER A 1 86 ? -14.292 9.576 12.277 1.00 61.03 86 SER A C 1
ATOM 647 O O . SER A 1 86 ? -15.058 9.212 13.169 1.00 61.03 86 SER A O 1
ATOM 649 N N . VAL A 1 87 ? -13.314 8.782 11.829 1.00 65.94 87 VAL A N 1
ATOM 650 C CA . VAL A 1 87 ? -13.103 7.424 12.334 1.00 65.94 87 VAL A CA 1
ATOM 651 C C . VAL A 1 87 ? -12.183 7.442 13.547 1.00 65.94 87 VAL A C 1
ATOM 653 O O . VAL A 1 87 ? -10.966 7.474 13.423 1.00 65.94 87 VAL A O 1
ATOM 656 N N . THR A 1 88 ? -12.780 7.340 14.732 1.00 62.78 88 THR A N 1
ATOM 657 C CA . THR A 1 88 ? -12.054 7.306 16.012 1.00 62.78 88 THR A CA 1
ATOM 658 C C . THR A 1 88 ? -11.414 5.944 16.308 1.00 62.78 88 THR A C 1
ATOM 660 O O . THR A 1 88 ? -10.590 5.841 17.211 1.00 62.78 88 THR A O 1
ATOM 663 N N . LYS A 1 89 ? -11.816 4.881 15.589 1.00 72.44 89 LYS A N 1
ATOM 664 C CA . LYS A 1 89 ? -11.357 3.499 15.809 1.00 72.44 89 LYS A CA 1
ATOM 665 C C . LYS A 1 89 ? -10.742 2.907 14.538 1.00 72.44 89 LYS A C 1
ATOM 667 O O . LYS A 1 89 ? -11.478 2.610 13.595 1.00 72.44 89 LYS A O 1
ATOM 672 N N . PRO A 1 90 ? -9.427 2.658 14.500 1.00 69.19 90 PRO A N 1
ATOM 673 C CA . PRO A 1 90 ? -8.731 2.152 13.324 1.00 69.19 90 PRO A CA 1
ATOM 674 C C . PRO A 1 90 ? -9.226 0.781 12.849 1.00 69.19 90 PRO A C 1
ATOM 676 O O . PRO A 1 90 ? -9.016 0.396 11.701 1.00 69.19 90 PRO A O 1
ATOM 679 N N . GLU A 1 91 ? -9.865 0.013 13.727 1.00 77.06 91 GLU A N 1
ATOM 680 C CA . GLU A 1 91 ? -10.457 -1.292 13.421 1.00 77.06 91 GLU A CA 1
ATOM 681 C C . GLU A 1 91 ? -11.597 -1.162 12.403 1.00 77.06 91 GLU A C 1
ATOM 683 O O . GLU A 1 91 ? -11.816 -2.073 11.608 1.00 77.06 91 GLU A O 1
ATOM 688 N N . GLN A 1 92 ? -12.262 -0.004 12.355 1.00 85.69 92 GLN A N 1
ATOM 689 C CA . GLN A 1 92 ? -13.359 0.264 11.427 1.00 85.69 92 GLN A CA 1
ATOM 690 C C . GLN A 1 92 ? -12.879 0.601 10.009 1.00 85.69 92 GLN A C 1
ATOM 692 O O . GLN A 1 92 ? -13.674 0.498 9.075 1.00 85.69 92 GLN A O 1
ATOM 697 N N . CYS A 1 93 ? -11.599 0.958 9.800 1.00 88.25 93 CYS A N 1
ATOM 698 C CA . CYS A 1 93 ? -11.095 1.313 8.464 1.00 88.25 93 CYS A CA 1
ATOM 699 C C . CYS A 1 93 ? -11.327 0.178 7.4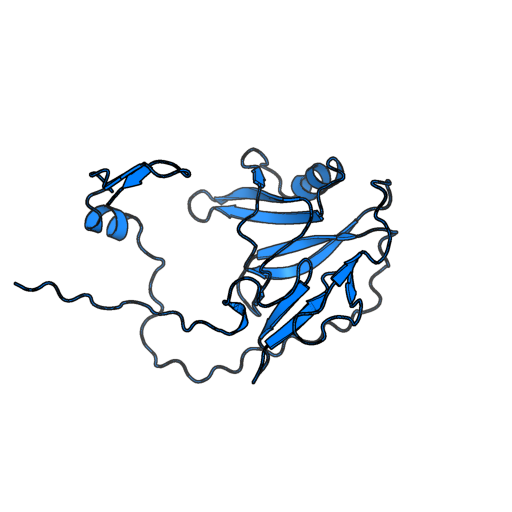52 1.00 88.25 93 CYS A C 1
ATOM 701 O O . CYS A 1 93 ? -11.766 0.417 6.326 1.00 88.25 93 CYS A O 1
ATOM 703 N N . GLY A 1 94 ? -11.073 -1.066 7.875 1.00 88.19 94 GLY A N 1
ATOM 704 C CA . GLY A 1 94 ? -11.288 -2.245 7.041 1.00 88.19 94 GLY A CA 1
ATOM 705 C C . GLY A 1 94 ? -12.765 -2.460 6.711 1.00 88.19 94 GLY A C 1
ATOM 706 O O . GLY A 1 94 ? -13.102 -2.712 5.559 1.00 88.19 94 GLY A O 1
ATOM 707 N N . GLU A 1 95 ? -13.660 -2.304 7.688 1.00 88.25 95 GLU A N 1
ATOM 708 C CA . GLU A 1 95 ? -15.107 -2.454 7.484 1.00 88.25 95 GLU A CA 1
ATOM 709 C C . GLU A 1 95 ? -15.670 -1.393 6.535 1.00 88.25 95 GLU A C 1
ATOM 711 O O . GLU A 1 95 ? -16.478 -1.709 5.664 1.00 88.25 95 GLU A O 1
ATOM 716 N N . ILE A 1 96 ? -15.225 -0.140 6.672 1.00 87.69 96 ILE A N 1
ATOM 717 C CA . ILE A 1 96 ? -15.616 0.961 5.783 1.00 87.69 96 ILE A CA 1
ATOM 718 C C . ILE A 1 96 ? -15.157 0.663 4.356 1.00 87.69 96 ILE A C 1
ATOM 720 O O . ILE A 1 96 ? -15.951 0.756 3.425 1.00 87.69 96 ILE A O 1
ATOM 724 N N . CYS A 1 97 ? -13.902 0.244 4.187 1.00 88.44 97 CYS A N 1
ATOM 725 C CA . CYS A 1 97 ? -13.379 -0.138 2.882 1.00 88.44 97 CYS A CA 1
ATOM 726 C C . CYS A 1 97 ? -14.155 -1.320 2.276 1.00 88.44 97 CYS A C 1
ATOM 728 O O . CYS A 1 97 ? -14.475 -1.303 1.094 1.00 88.44 97 CYS A O 1
ATOM 730 N N . LEU A 1 98 ? -14.533 -2.329 3.068 1.00 86.69 98 LEU A N 1
ATOM 731 C CA . LEU A 1 98 ? -15.285 -3.484 2.560 1.00 86.69 98 LEU A CA 1
ATOM 732 C C . LEU A 1 98 ? -16.680 -3.128 2.030 1.00 86.69 98 LEU A C 1
ATOM 734 O O . LEU A 1 98 ? -17.139 -3.805 1.107 1.00 86.69 98 LEU A O 1
ATOM 738 N N . LYS A 1 99 ? -17.323 -2.080 2.566 1.00 86.50 99 LYS A N 1
ATOM 739 C CA . LYS A 1 99 ? -18.625 -1.580 2.082 1.00 86.50 99 LYS A CA 1
ATOM 740 C C . LYS A 1 99 ? -18.540 -0.993 0.673 1.00 86.50 99 LYS A C 1
ATOM 742 O O . LYS A 1 99 ? -19.503 -1.077 -0.079 1.00 86.50 99 LYS A O 1
ATOM 747 N N . GLU A 1 100 ? -17.384 -0.449 0.308 1.00 85.75 100 GLU A N 1
ATOM 748 C CA . GLU A 1 100 ? -17.143 0.141 -1.004 1.00 85.75 100 GLU A CA 1
ATOM 749 C C . GLU A 1 100 ? -16.470 -0.882 -1.923 1.00 85.75 100 GLU A C 1
ATOM 751 O O . GLU A 1 100 ? -15.310 -1.253 -1.745 1.00 85.75 100 GLU A O 1
ATOM 756 N N . CYS A 1 101 ? -17.174 -1.351 -2.952 1.00 85.12 101 CYS A N 1
ATOM 757 C CA . CYS A 1 101 ? -16.637 -2.371 -3.861 1.00 85.12 101 CYS A CA 1
ATOM 758 C C . CYS A 1 101 ? -15.414 -1.899 -4.658 1.00 85.12 101 CYS A C 1
ATOM 760 O O . CYS A 1 101 ? -14.608 -2.716 -5.092 1.00 85.12 101 CYS A O 1
ATOM 762 N N . THR A 1 102 ? -15.255 -0.588 -4.828 1.00 86.19 102 THR A N 1
ATOM 763 C CA . THR A 1 102 ? -14.083 0.007 -5.476 1.00 86.19 102 THR A CA 1
ATOM 764 C C . THR A 1 102 ? -12.906 0.192 -4.531 1.00 86.19 102 THR A C 1
ATOM 766 O O . THR A 1 102 ? -11.847 0.609 -4.992 1.00 86.19 102 THR A O 1
ATOM 769 N N . CYS A 1 103 ? -13.079 -0.044 -3.227 1.00 88.75 103 CYS A N 1
ATOM 770 C CA . CYS A 1 103 ? -11.997 0.105 -2.272 1.00 88.75 103 CYS A CA 1
ATOM 771 C C . CYS A 1 103 ? -10.975 -1.017 -2.420 1.00 88.75 103 CYS A C 1
ATOM 773 O O . CYS A 1 103 ? -11.329 -2.201 -2.440 1.00 88.75 103 CYS A O 1
ATOM 775 N N . THR A 1 104 ? -9.709 -0.621 -2.448 1.00 88.19 104 THR A N 1
ATOM 776 C CA . THR A 1 104 ? -8.581 -1.509 -2.738 1.00 88.19 104 THR A CA 1
ATOM 777 C C . THR A 1 104 ? -7.643 -1.627 -1.552 1.00 88.19 104 THR A C 1
ATOM 779 O O . THR A 1 104 ? -7.037 -2.676 -1.367 1.00 88.19 104 THR A O 1
ATOM 782 N N . ALA A 1 105 ? -7.523 -0.586 -0.724 1.00 90.44 105 ALA A N 1
ATOM 783 C CA . ALA A 1 105 ? -6.657 -0.619 0.444 1.00 90.44 105 ALA A CA 1
ATOM 784 C C . ALA A 1 105 ? -7.038 0.420 1.498 1.00 90.44 105 ALA A C 1
ATOM 786 O O . ALA A 1 105 ? -7.746 1.390 1.214 1.00 90.44 105 ALA A O 1
ATOM 787 N N . TYR A 1 106 ? -6.511 0.229 2.704 1.00 90.88 106 TYR A N 1
ATOM 788 C CA . TYR A 1 106 ? -6.538 1.233 3.758 1.00 90.88 106 TYR A CA 1
ATOM 789 C C . TYR A 1 106 ? -5.226 1.263 4.554 1.00 90.88 106 TYR A C 1
ATOM 791 O O . TYR A 1 106 ? -4.435 0.318 4.536 1.00 90.88 106 TYR A O 1
ATOM 799 N N . SER A 1 107 ? -5.026 2.350 5.293 1.00 90.25 107 SER A N 1
ATOM 800 C CA . SER A 1 107 ? -3.960 2.532 6.275 1.00 90.25 107 SER A CA 1
ATOM 801 C C . SER A 1 107 ? -4.540 3.199 7.518 1.00 90.25 107 SER A C 1
ATOM 803 O O . SER A 1 107 ? -5.504 3.968 7.445 1.00 90.25 107 SER A O 1
ATOM 805 N N . LYS A 1 108 ? -3.952 2.873 8.667 1.00 88.19 108 LYS A N 1
ATOM 806 C CA . LYS A 1 108 ? -4.237 3.525 9.945 1.00 88.19 108 LYS A CA 1
ATOM 807 C C . LYS A 1 108 ? -3.233 4.666 10.101 1.00 88.19 108 LYS A C 1
ATOM 809 O O . LYS A 1 108 ? -2.033 4.408 10.089 1.00 88.19 108 LYS A O 1
ATOM 814 N N . SER A 1 109 ? -3.715 5.893 10.266 1.00 83.44 109 SER A N 1
ATOM 815 C CA . SER A 1 109 ? -2.869 7.071 10.473 1.00 83.44 109 SER A CA 1
ATOM 816 C C . SER A 1 109 ? -3.118 7.666 11.856 1.00 83.44 109 SER A C 1
ATOM 818 O O . SER A 1 109 ? -4.242 7.626 12.360 1.00 83.44 109 SER A O 1
ATOM 820 N N . ILE A 1 110 ? -2.071 8.201 12.481 1.00 80.81 110 ILE A N 1
ATOM 821 C CA . ILE A 1 110 ? -2.133 8.854 13.792 1.00 80.81 110 ILE A CA 1
ATOM 822 C C . ILE A 1 110 ? -1.513 10.240 13.645 1.00 80.81 110 ILE A C 1
ATOM 824 O O . ILE A 1 110 ? -0.370 10.364 13.212 1.00 80.81 110 ILE A O 1
ATOM 828 N N . SER A 1 111 ? -2.270 11.278 13.998 1.00 76.12 111 SER A N 1
ATOM 829 C CA . SER A 1 111 ? -1.751 12.642 14.093 1.00 76.12 111 SER A CA 1
ATOM 830 C C . SER A 1 111 ? -0.750 12.717 15.243 1.00 76.12 111 SER A C 1
ATOM 832 O O . SER A 1 111 ? -1.095 12.401 16.380 1.00 76.12 111 SER A O 1
ATOM 834 N N . LEU A 1 112 ? 0.477 13.153 14.956 1.00 76.56 112 LEU A N 1
ATOM 835 C CA . LEU A 1 112 ? 1.510 13.346 15.980 1.00 76.56 112 LEU A CA 1
ATOM 836 C C . LEU A 1 112 ? 1.193 14.525 16.913 1.00 76.56 112 LEU A C 1
ATOM 838 O O . LEU A 1 112 ? 1.582 14.503 18.073 1.00 76.56 112 LEU A O 1
ATOM 842 N N . GLU A 1 113 ? 0.456 15.523 16.423 1.00 76.25 113 GLU A N 1
ATOM 843 C CA . GLU A 1 113 ? 0.096 16.723 17.188 1.00 76.25 113 GLU A CA 1
ATOM 844 C C . GLU A 1 113 ? -1.044 16.469 18.175 1.00 76.25 113 GLU A C 1
ATOM 846 O O . GLU A 1 113 ? -1.006 16.917 19.316 1.00 76.25 113 GLU A O 1
ATOM 851 N N . THR A 1 114 ? -2.078 15.748 17.732 1.00 77.50 114 THR A N 1
ATOM 852 C CA . THR A 1 114 ? -3.310 15.562 18.516 1.00 77.50 114 THR A CA 1
ATOM 853 C C . THR A 1 114 ? -3.444 14.162 19.106 1.00 77.50 114 THR A C 1
ATOM 855 O O . THR A 1 114 ? -4.314 13.929 19.939 1.00 77.50 114 THR A O 1
ATOM 858 N N . GLY A 1 115 ? -2.635 13.199 18.650 1.00 77.50 115 GLY A N 1
ATOM 859 C CA . GLY A 1 115 ? -2.816 11.776 18.950 1.00 77.50 115 GLY A CA 1
ATOM 860 C C . GLY A 1 115 ? -4.048 11.155 18.280 1.00 77.50 115 GLY A C 1
ATOM 861 O O . GLY A 1 115 ? -4.313 9.964 18.465 1.00 77.50 115 GLY A O 1
ATOM 862 N N . ASN A 1 116 ? -4.808 11.933 17.499 1.00 78.62 116 ASN A N 1
ATOM 863 C CA . ASN A 1 116 ? -6.038 11.467 16.878 1.00 78.62 116 ASN A CA 1
ATOM 864 C C . ASN A 1 116 ? -5.747 10.418 15.813 1.00 78.62 116 ASN A C 1
ATOM 866 O O . ASN A 1 116 ? -4.870 10.574 14.961 1.00 78.62 116 ASN A O 1
ATOM 870 N N . GLN A 1 117 ? -6.536 9.354 15.852 1.00 81.81 117 GLN A N 1
ATOM 871 C CA . GLN A 1 117 ? -6.471 8.274 14.885 1.00 81.81 117 GLN A CA 1
ATOM 872 C C . GLN A 1 117 ? -7.406 8.588 13.717 1.00 81.81 117 GLN A C 1
ATOM 874 O O . GLN A 1 117 ? -8.469 9.173 13.900 1.00 81.81 117 GLN A O 1
ATOM 879 N N . SER A 1 118 ? -6.993 8.217 12.511 1.00 84.12 118 SER A N 1
ATOM 880 C CA . SER A 1 118 ? -7.763 8.404 11.284 1.00 84.12 118 SER A CA 1
ATOM 881 C C . SER A 1 118 ? -7.520 7.254 10.309 1.00 84.12 118 SER A C 1
ATOM 883 O O . SER A 1 118 ? -6.571 6.473 10.450 1.00 84.12 118 SER A O 1
ATOM 885 N N . CYS A 1 119 ? -8.388 7.148 9.305 1.00 85.94 119 CYS A N 1
ATOM 886 C CA . CYS A 1 119 ? -8.238 6.190 8.216 1.00 85.94 119 CYS A CA 1
ATOM 887 C C . CYS A 1 119 ? -7.840 6.901 6.927 1.00 85.94 119 CYS A C 1
ATOM 889 O O . CYS A 1 119 ? -8.467 7.890 6.538 1.00 85.94 119 CYS A O 1
ATOM 891 N N . LEU A 1 120 ? -6.874 6.323 6.222 1.00 88.50 120 LEU A N 1
ATOM 892 C CA . LEU A 1 120 ? -6.622 6.607 4.814 1.00 88.50 120 LEU A CA 1
ATOM 893 C C . LEU A 1 120 ? -7.192 5.453 3.999 1.00 88.50 120 LEU A C 1
ATOM 895 O O . LEU A 1 120 ? -6.902 4.295 4.299 1.00 88.50 120 LEU A O 1
ATOM 899 N N . ILE A 1 121 ? -8.034 5.755 3.013 1.00 88.19 121 ILE A N 1
ATOM 900 C CA . ILE A 1 121 ? -8.703 4.750 2.184 1.00 88.19 121 ILE A CA 1
ATOM 901 C C . ILE A 1 121 ? -8.434 5.052 0.711 1.00 88.19 121 ILE A C 1
ATOM 903 O O . ILE A 1 121 ? -8.613 6.184 0.253 1.00 88.19 121 ILE A O 1
ATOM 907 N N . TRP A 1 122 ? -8.051 4.017 -0.036 1.00 90.25 122 TRP A N 1
ATOM 908 C CA . TRP A 1 122 ? -7.816 4.082 -1.476 1.00 90.25 122 TRP A CA 1
ATOM 909 C C . TRP A 1 122 ? -8.880 3.316 -2.240 1.00 90.25 122 TRP A C 1
ATOM 911 O O . TRP A 1 122 ? -9.305 2.227 -1.850 1.00 90.25 122 TRP A O 1
ATOM 921 N N . SER A 1 123 ? -9.272 3.879 -3.378 1.00 87.56 123 SER A N 1
ATOM 922 C CA . SER A 1 123 ? -10.148 3.228 -4.346 1.00 87.56 123 SER A CA 1
ATOM 923 C C . SER A 1 123 ? -9.420 3.032 -5.668 1.00 87.56 123 SER A C 1
ATOM 925 O O . SER A 1 123 ? -8.674 3.913 -6.088 1.00 87.56 123 SER A O 1
ATOM 927 N N . ARG A 1 124 ? -9.709 1.927 -6.363 1.00 86.62 124 ARG A N 1
ATOM 928 C CA . ARG A 1 124 ? -9.088 1.550 -7.645 1.00 86.62 124 ARG A CA 1
ATOM 929 C C . ARG A 1 124 ? -7.579 1.319 -7.500 1.00 86.62 124 ARG A C 1
ATOM 931 O O . ARG A 1 124 ? -7.154 0.660 -6.559 1.00 86.62 124 ARG A O 1
ATOM 938 N N . ASN A 1 125 ? -6.776 1.788 -8.445 1.00 88.44 125 ASN A N 1
ATOM 939 C CA . ASN A 1 125 ? -5.360 1.471 -8.471 1.00 88.44 125 ASN A CA 1
ATOM 940 C C . ASN A 1 125 ? -4.579 2.260 -7.419 1.00 88.44 125 ASN A C 1
ATOM 942 O O . ASN A 1 125 ? -4.767 3.468 -7.251 1.00 88.44 125 ASN A O 1
ATOM 946 N N . LEU A 1 126 ? -3.664 1.556 -6.765 1.00 89.06 126 LEU A N 1
ATOM 947 C CA . LEU A 1 126 ? -2.601 2.160 -5.978 1.00 89.06 126 LEU A CA 1
ATOM 948 C C . LEU A 1 126 ? -1.464 2.534 -6.927 1.00 89.06 126 LEU A C 1
ATOM 950 O O . LEU A 1 126 ? -1.078 1.732 -7.773 1.00 89.06 126 LEU A O 1
ATOM 954 N N . LEU A 1 127 ? -0.961 3.754 -6.811 1.00 88.81 127 LEU A N 1
ATOM 955 C CA . LEU A 1 127 ? 0.164 4.259 -7.597 1.00 88.81 127 LEU A CA 1
ATOM 956 C C . LEU A 1 127 ? 1.309 4.571 -6.642 1.00 88.81 127 LEU A C 1
ATOM 958 O O . LEU A 1 127 ? 1.057 4.712 -5.454 1.00 88.81 127 LEU A O 1
ATOM 962 N N . ASP A 1 128 ? 2.528 4.700 -7.152 1.00 85.88 128 ASP A N 1
ATOM 963 C CA . ASP A 1 128 ? 3.629 5.344 -6.424 1.00 85.88 128 ASP A CA 1
ATOM 964 C C . ASP A 1 128 ? 3.912 4.775 -5.019 1.00 85.88 128 ASP A C 1
ATOM 966 O O . ASP A 1 128 ? 4.157 5.496 -4.055 1.00 85.88 128 ASP A O 1
ATOM 970 N N . LEU A 1 129 ? 3.812 3.450 -4.881 1.00 87.69 129 LEU A N 1
ATOM 971 C CA . LEU A 1 129 ? 4.133 2.770 -3.634 1.00 87.69 129 LEU A CA 1
ATOM 972 C C . LEU A 1 129 ? 5.636 2.539 -3.547 1.00 87.69 129 LEU A C 1
ATOM 974 O O . LEU A 1 129 ? 6.224 1.939 -4.445 1.00 87.69 129 LEU A O 1
ATOM 978 N N . CYS A 1 130 ? 6.231 2.924 -2.425 1.00 85.94 130 CYS A N 1
ATOM 979 C CA . CYS A 1 130 ? 7.628 2.646 -2.120 1.00 85.94 130 CYS A CA 1
ATOM 980 C C . CYS A 1 130 ? 7.741 2.001 -0.738 1.00 85.94 130 CYS A C 1
ATOM 982 O O . CYS A 1 130 ? 7.094 2.431 0.220 1.00 85.94 130 CYS A O 1
ATOM 984 N N . SER A 1 131 ? 8.548 0.951 -0.645 1.00 83.00 131 SER A N 1
ATOM 985 C CA . SER A 1 131 ? 8.826 0.245 0.596 1.00 83.00 131 SER A CA 1
ATOM 986 C C . SER A 1 131 ? 10.019 0.853 1.319 1.00 83.00 131 SER A C 1
ATOM 988 O O . SER A 1 131 ? 11.099 0.961 0.743 1.00 83.00 131 SER A O 1
ATOM 990 N N . TYR A 1 132 ? 9.856 1.126 2.614 1.00 69.69 132 TYR A N 1
ATOM 991 C CA . TYR A 1 132 ? 10.940 1.555 3.500 1.00 69.69 132 TYR A CA 1
ATOM 992 C C . TYR A 1 132 ? 11.141 0.511 4.604 1.00 69.69 132 TYR A C 1
ATOM 994 O O . TYR A 1 132 ? 10.173 -0.026 5.145 1.00 69.69 132 TYR A O 1
ATOM 1002 N N . SER A 1 133 ? 12.400 0.193 4.927 1.00 63.09 133 SER A N 1
ATOM 1003 C CA . SER A 1 133 ? 12.735 -0.870 5.889 1.00 63.09 133 SER A CA 1
ATOM 1004 C C . SER A 1 133 ? 12.253 -0.549 7.307 1.00 63.09 133 SER A C 1
ATOM 1006 O O . SER A 1 133 ? 11.739 -1.427 8.000 1.00 63.09 133 SER A O 1
ATOM 1008 N N . ASP A 1 134 ? 12.356 0.717 7.724 1.00 63.34 134 ASP A N 1
ATOM 1009 C CA . ASP A 1 134 ? 12.155 1.112 9.125 1.00 63.34 134 ASP A CA 1
ATOM 1010 C C . ASP A 1 134 ? 11.133 2.241 9.324 1.00 63.34 134 ASP A C 1
ATOM 1012 O O . ASP A 1 134 ? 10.557 2.372 10.410 1.00 63.34 134 ASP A O 1
ATOM 1016 N N . GLU A 1 135 ? 10.811 2.974 8.263 1.00 68.50 135 GLU A N 1
ATOM 1017 C CA . GLU A 1 135 ? 9.931 4.146 8.268 1.00 68.50 135 GLU A CA 1
ATOM 1018 C C . GLU A 1 135 ? 8.680 3.911 7.409 1.00 68.50 135 GLU A C 1
ATOM 1020 O O . GLU A 1 135 ? 8.599 2.943 6.659 1.00 68.50 135 GLU A O 1
ATOM 1025 N N . GLY A 1 136 ? 7.664 4.763 7.551 1.00 78.19 136 GLY A N 1
ATOM 1026 C CA . GLY A 1 136 ? 6.414 4.666 6.790 1.00 78.19 136 GLY A CA 1
ATOM 1027 C C . GLY A 1 136 ? 5.239 4.057 7.558 1.00 78.19 136 GLY A C 1
ATOM 1028 O O . GLY A 1 136 ? 5.286 3.827 8.770 1.00 78.19 136 GLY A O 1
ATOM 1029 N N . GLN A 1 137 ? 4.136 3.833 6.844 1.00 84.25 137 GLN A N 1
ATOM 1030 C CA . GLN A 1 137 ? 2.855 3.427 7.425 1.00 84.25 137 GLN A CA 1
ATOM 1031 C C . GLN A 1 137 ? 2.400 2.065 6.895 1.00 84.25 137 GLN A C 1
ATOM 1033 O O . GLN A 1 137 ? 2.634 1.713 5.741 1.00 84.25 137 GLN A O 1
ATOM 1038 N N . ASN A 1 138 ? 1.727 1.287 7.746 1.00 87.19 138 ASN A N 1
ATOM 1039 C CA . ASN A 1 138 ? 1.240 -0.039 7.373 1.00 87.19 138 ASN A CA 1
ATOM 1040 C C . ASN A 1 138 ? 0.114 0.047 6.335 1.00 87.19 138 ASN A C 1
ATOM 1042 O O . ASN A 1 138 ? -0.985 0.507 6.654 1.00 87.19 138 ASN A O 1
ATOM 1046 N N . LEU A 1 139 ? 0.357 -0.488 5.138 1.00 89.62 139 LEU A N 1
ATOM 1047 C CA . LEU A 1 139 ? -0.657 -0.619 4.093 1.00 89.62 139 LEU A CA 1
ATOM 1048 C C . LEU A 1 139 ? -1.352 -1.986 4.155 1.00 89.62 139 LEU A C 1
ATOM 1050 O O . LEU A 1 139 ? -0.704 -3.037 4.143 1.00 89.62 139 LEU A O 1
ATOM 1054 N N . TYR A 1 140 ? -2.683 -1.969 4.157 1.00 90.38 140 TYR A N 1
ATOM 1055 C CA . TYR A 1 140 ? -3.531 -3.157 4.115 1.00 90.38 140 TYR A CA 1
ATOM 1056 C C . TYR A 1 140 ? -4.275 -3.212 2.781 1.00 90.38 140 TYR A C 1
ATOM 1058 O O . TYR A 1 140 ? -5.140 -2.377 2.525 1.00 90.38 140 TYR A O 1
ATOM 1066 N N . VAL A 1 141 ? -3.972 -4.203 1.942 1.00 89.81 141 VAL A N 1
ATOM 1067 C CA . VAL A 1 141 ? -4.562 -4.365 0.601 1.00 89.81 141 VAL A CA 1
ATOM 1068 C C . VAL A 1 141 ? -5.677 -5.401 0.631 1.00 89.81 141 VAL A C 1
ATOM 1070 O O . VAL A 1 141 ? -5.543 -6.459 1.248 1.00 89.81 141 VAL A O 1
ATOM 1073 N N . ARG A 1 142 ? -6.793 -5.085 -0.026 1.00 87.94 142 ARG A N 1
ATOM 1074 C CA . ARG A 1 142 ? -7.954 -5.959 -0.184 1.00 87.94 142 ARG A CA 1
ATOM 1075 C C . ARG A 1 142 ? -7.624 -7.078 -1.161 1.00 87.94 142 ARG A C 1
ATOM 1077 O O . ARG A 1 142 ? -7.253 -6.833 -2.305 1.00 87.94 142 ARG A O 1
ATOM 1084 N N . THR A 1 143 ? -7.829 -8.310 -0.726 1.00 85.19 143 THR A N 1
ATOM 1085 C CA . THR A 1 143 ? -7.581 -9.515 -1.511 1.00 85.19 143 THR A CA 1
ATOM 1086 C C . THR A 1 143 ? -8.824 -10.398 -1.544 1.00 85.19 143 THR A C 1
ATOM 1088 O O . THR A 1 143 ? -9.595 -10.482 -0.583 1.00 85.19 143 THR A O 1
ATOM 1091 N N . ALA A 1 144 ? -9.035 -11.046 -2.690 1.00 81.44 144 ALA A N 1
ATOM 1092 C CA . ALA A 1 144 ? -10.148 -11.962 -2.893 1.00 81.44 144 ALA A CA 1
ATOM 1093 C C . ALA A 1 144 ? -9.818 -13.369 -2.368 1.00 81.44 144 ALA A C 1
ATOM 1095 O O . ALA A 1 144 ? -8.712 -13.880 -2.565 1.00 81.44 144 ALA A O 1
ATOM 1096 N N . GLY A 1 145 ? -10.819 -14.023 -1.776 1.00 72.31 145 GLY A N 1
ATOM 1097 C CA . GLY A 1 145 ? -10.758 -15.416 -1.333 1.00 72.31 145 GLY A CA 1
ATOM 1098 C C . GLY A 1 145 ? -10.469 -15.581 0.158 1.00 72.31 145 GLY A C 1
ATOM 1099 O O . GLY A 1 145 ? -10.130 -14.637 0.863 1.00 72.31 145 GLY A O 1
ATOM 1100 N N . LYS A 1 146 ? -10.601 -16.814 0.659 1.00 64.44 146 LYS A N 1
ATOM 1101 C CA . LYS A 1 146 ? -10.449 -17.119 2.090 1.00 64.44 146 LYS A CA 1
ATOM 1102 C C . LYS A 1 146 ? -9.039 -16.784 2.582 1.00 64.44 146 LYS A C 1
ATOM 1104 O O . LYS A 1 146 ? -8.060 -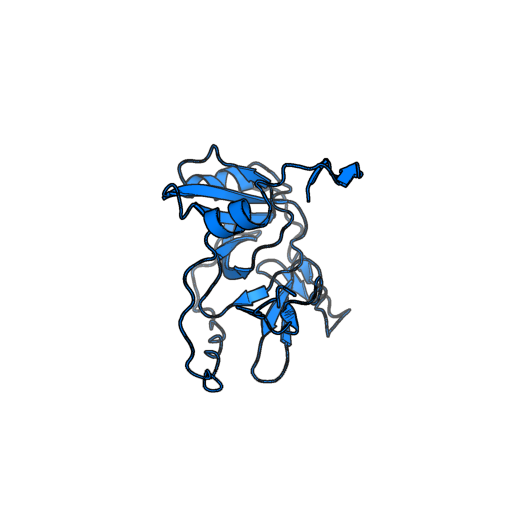17.102 1.902 1.00 64.44 146 LYS A O 1
ATOM 1109 N N . LYS A 1 147 ? -8.931 -16.218 3.794 1.00 62.53 147 LYS A N 1
ATOM 1110 C CA . LYS A 1 147 ? -7.645 -16.065 4.496 1.00 62.53 147 LYS A CA 1
ATOM 1111 C C . LYS A 1 147 ? -6.937 -17.416 4.508 1.00 62.53 147 LYS A C 1
ATOM 1113 O O . LYS A 1 147 ? -7.378 -18.341 5.189 1.00 62.53 147 LYS A O 1
ATOM 1118 N N . LYS A 1 148 ? -5.842 -17.543 3.761 1.00 57.66 148 LYS A N 1
ATOM 1119 C CA . LYS A 1 148 ? -4.968 -18.706 3.897 1.00 57.66 148 LYS A CA 1
ATOM 1120 C C . LYS A 1 148 ? -4.288 -18.580 5.259 1.00 57.66 148 LYS A C 1
ATOM 1122 O O . LYS A 1 148 ? -3.631 -17.573 5.523 1.00 57.66 148 LYS A O 1
ATOM 1127 N N . SER A 1 149 ? -4.497 -19.557 6.145 1.00 49.25 149 SER A N 1
ATOM 1128 C CA . SER A 1 149 ? -3.738 -19.676 7.394 1.00 49.25 149 SER A CA 1
ATOM 1129 C C . SER A 1 149 ? -2.258 -19.536 7.064 1.00 49.25 149 SER A C 1
ATOM 1131 O O . SER A 1 149 ? -1.813 -20.144 6.094 1.00 49.25 149 SER A O 1
ATOM 1133 N N . LYS A 1 150 ? -1.525 -18.703 7.815 1.00 45.81 150 LYS A N 1
ATOM 1134 C CA . LYS A 1 150 ? -0.103 -18.409 7.585 1.00 45.81 150 LYS A CA 1
ATOM 1135 C C . LYS A 1 150 ? 0.720 -19.707 7.517 1.00 45.81 150 LYS A C 1
ATOM 1137 O O . LYS A 1 150 ? 1.296 -20.131 8.513 1.00 45.81 150 LYS A O 1
ATOM 1142 N N . THR A 1 151 ? 0.845 -20.318 6.345 1.00 37.38 151 THR A N 1
ATOM 1143 C CA . THR A 1 151 ? 2.075 -21.009 5.972 1.00 37.38 151 THR A CA 1
ATOM 1144 C C . THR A 1 151 ? 3.117 -19.908 5.950 1.00 37.38 151 THR A C 1
ATOM 1146 O O . THR A 1 151 ? 2.854 -18.889 5.314 1.00 37.38 151 THR A O 1
ATOM 1149 N N . ARG A 1 152 ? 4.210 -20.052 6.713 1.00 37.94 152 ARG A N 1
ATOM 1150 C CA . ARG A 1 152 ? 5.367 -19.140 6.714 1.00 37.94 152 ARG A CA 1
ATOM 1151 C C . ARG A 1 152 ? 5.612 -18.644 5.284 1.00 37.94 152 ARG A C 1
ATOM 1153 O O . ARG A 1 152 ? 6.232 -19.345 4.492 1.00 37.94 152 ARG A O 1
ATOM 1160 N N . LEU A 1 153 ? 5.091 -17.462 4.953 1.00 36.16 153 LEU A N 1
ATOM 1161 C CA . LEU A 1 153 ? 5.625 -16.685 3.857 1.00 36.16 153 LEU A CA 1
ATOM 1162 C C . LEU A 1 153 ? 7.052 -16.448 4.312 1.00 36.16 153 LEU A C 1
ATOM 1164 O O . LEU A 1 153 ? 7.273 -15.947 5.419 1.00 36.16 153 LEU A O 1
ATOM 1168 N N . ILE A 1 154 ? 8.002 -16.918 3.515 1.00 36.53 154 ILE A N 1
ATOM 1169 C CA . ILE A 1 154 ? 9.342 -16.370 3.562 1.00 36.53 154 ILE A CA 1
ATOM 1170 C C . ILE A 1 154 ? 9.083 -14.891 3.292 1.00 36.53 154 ILE A C 1
ATOM 1172 O O . ILE A 1 154 ? 8.779 -14.504 2.169 1.00 36.53 154 ILE A O 1
ATOM 1176 N N . VAL A 1 155 ? 9.019 -14.093 4.360 1.00 38.16 155 VAL A N 1
ATOM 1177 C CA . VAL A 1 155 ? 9.287 -12.671 4.247 1.00 38.16 155 VAL A CA 1
ATOM 1178 C C . VAL A 1 155 ? 10.671 -12.713 3.637 1.00 38.16 155 VAL A C 1
ATOM 1180 O O . VAL A 1 155 ? 11.593 -13.180 4.308 1.00 38.16 155 VAL A O 1
ATOM 1183 N N . GLU A 1 156 ? 10.792 -12.422 2.338 1.00 35.56 156 GLU A N 1
ATOM 1184 C CA . GLU A 1 156 ? 12.085 -12.018 1.808 1.00 35.56 156 GLU A CA 1
ATOM 1185 C C . GLU A 1 156 ? 12.538 -10.966 2.799 1.00 35.56 156 GLU A C 1
ATOM 1187 O O . GLU A 1 156 ? 11.865 -9.951 2.987 1.00 35.56 156 GLU A O 1
ATOM 1192 N N . ILE A 1 157 ? 13.529 -11.346 3.601 1.00 39.53 157 ILE A N 1
ATOM 1193 C CA . ILE A 1 157 ? 14.052 -10.505 4.654 1.00 39.53 157 ILE A CA 1
ATOM 1194 C C . ILE A 1 157 ? 14.489 -9.275 3.883 1.00 39.53 157 ILE A C 1
ATOM 1196 O O . ILE A 1 157 ? 15.442 -9.363 3.109 1.00 39.53 157 ILE A O 1
ATOM 1200 N N . MET A 1 158 ? 13.726 -8.185 4.009 1.00 45.22 158 MET A N 1
ATOM 1201 C CA . MET A 1 158 ? 14.149 -6.884 3.527 1.00 45.22 158 MET A CA 1
ATOM 1202 C C . MET A 1 158 ? 15.538 -6.717 4.105 1.00 45.22 158 MET A C 1
ATOM 1204 O O . MET A 1 158 ? 15.696 -6.728 5.330 1.00 45.22 158 MET A O 1
ATOM 1208 N N . MET A 1 159 ? 16.544 -6.730 3.234 1.00 36.25 159 MET A N 1
ATOM 1209 C CA . MET A 1 159 ? 17.908 -6.572 3.693 1.00 36.25 159 MET A CA 1
ATOM 1210 C C . MET A 1 159 ? 17.943 -5.229 4.419 1.00 36.25 159 MET A C 1
ATOM 1212 O O . MET A 1 159 ? 17.500 -4.230 3.842 1.00 36.25 159 MET A O 1
ATOM 1216 N N . PRO A 1 160 ? 18.368 -5.190 5.693 1.00 39.88 160 PRO A N 1
ATOM 1217 C CA . PRO A 1 160 ? 18.532 -3.921 6.371 1.00 39.88 160 PRO A CA 1
ATOM 1218 C C . PRO A 1 160 ? 19.477 -3.072 5.527 1.00 39.88 160 PRO A C 1
ATOM 1220 O O . PRO A 1 160 ? 20.497 -3.569 5.047 1.00 39.88 160 PRO A O 1
ATOM 1223 N N . ARG A 1 161 ? 19.104 -1.808 5.315 1.00 45.28 161 ARG A N 1
ATOM 1224 C CA . ARG A 1 161 ? 19.952 -0.811 4.664 1.00 45.28 161 ARG A CA 1
ATOM 1225 C C . ARG A 1 161 ? 21.321 -0.856 5.346 1.00 45.28 161 ARG A C 1
ATOM 1227 O O . ARG A 1 161 ? 21.424 -0.502 6.523 1.00 45.28 161 ARG A O 1
ATOM 1234 N N . GLU A 1 162 ? 22.362 -1.313 4.649 1.00 37.38 162 GLU A N 1
ATOM 1235 C CA . GLU A 1 162 ? 23.720 -1.097 5.137 1.00 37.38 162 GLU A CA 1
ATOM 1236 C C . GLU A 1 162 ? 23.930 0.417 5.140 1.00 37.38 162 GLU A C 1
ATOM 1238 O O . GLU A 1 162 ? 23.822 1.083 4.110 1.00 37.38 162 GLU A O 1
ATOM 1243 N N . ARG A 1 163 ? 24.111 0.983 6.337 1.00 39.50 163 ARG A N 1
ATOM 1244 C CA . ARG A 1 163 ? 24.472 2.387 6.495 1.00 39.50 163 ARG A CA 1
ATOM 1245 C C . ARG A 1 163 ? 25.824 2.585 5.818 1.00 39.50 163 ARG A C 1
ATOM 1247 O O . ARG A 1 163 ? 26.847 2.246 6.407 1.00 39.50 163 ARG A O 1
ATOM 1254 N N . GLU A 1 164 ? 25.850 3.196 4.640 1.00 40.44 164 GLU A N 1
ATOM 1255 C CA . GLU A 1 164 ? 26.995 4.046 4.333 1.00 40.44 164 GLU A CA 1
ATOM 1256 C C . GLU A 1 164 ? 27.031 5.117 5.428 1.00 40.44 164 GLU A C 1
ATOM 1258 O O . GLU A 1 164 ? 26.014 5.751 5.723 1.00 40.44 164 GLU A O 1
ATOM 1263 N N . ASN A 1 165 ? 28.160 5.181 6.138 1.00 35.34 165 ASN A N 1
ATOM 1264 C CA . ASN A 1 165 ? 28.320 5.962 7.361 1.00 35.34 165 ASN A CA 1
ATOM 1265 C C . ASN A 1 165 ? 27.717 7.367 7.200 1.00 35.34 165 ASN A C 1
ATOM 1267 O O . ASN A 1 165 ? 28.158 8.106 6.315 1.00 35.34 165 ASN A O 1
ATOM 1271 N N . PRO A 1 166 ? 26.756 7.770 8.053 1.00 39.44 166 PRO A N 1
ATOM 1272 C CA . PRO A 1 166 ? 26.341 9.155 8.090 1.00 39.44 166 PRO A CA 1
ATOM 1273 C C . PRO A 1 166 ? 27.558 9.979 8.496 1.00 39.44 166 PRO A C 1
ATOM 1275 O O . PRO A 1 166 ? 28.215 9.681 9.494 1.00 39.44 166 PRO A O 1
ATOM 1278 N N . ILE A 1 167 ? 27.846 11.030 7.734 1.00 40.28 167 ILE A N 1
ATOM 1279 C CA . ILE A 1 167 ? 28.548 12.181 8.291 1.00 40.28 167 ILE A CA 1
ATOM 1280 C C . ILE A 1 167 ? 27.717 12.575 9.517 1.00 40.28 167 ILE A C 1
ATOM 1282 O O . ILE A 1 167 ? 26.558 12.958 9.360 1.00 40.28 167 ILE A O 1
ATOM 1286 N N . GLU A 1 168 ? 28.255 12.375 10.724 1.00 44.16 168 GLU A N 1
ATOM 1287 C CA . GLU A 1 168 ? 27.609 12.831 11.951 1.00 44.16 168 GLU A CA 1
ATOM 1288 C C . GLU A 1 168 ? 27.377 14.331 11.820 1.00 44.16 168 GLU A C 1
ATOM 1290 O O . GLU A 1 168 ? 28.303 15.136 11.904 1.00 44.16 168 GLU A O 1
ATOM 1295 N N . ASN A 1 169 ? 26.129 14.706 11.576 1.00 41.31 169 ASN A N 1
ATOM 1296 C CA . ASN A 1 169 ? 25.663 16.033 11.890 1.00 41.31 169 ASN A CA 1
ATOM 1297 C C . ASN A 1 169 ? 24.183 15.933 12.242 1.00 41.31 169 ASN A C 1
ATOM 1299 O O . ASN A 1 169 ? 23.360 15.639 11.381 1.00 41.31 169 ASN A O 1
ATOM 1303 N N . GLU A 1 170 ? 23.920 16.114 13.537 1.00 40.09 170 GLU A N 1
ATOM 1304 C CA . GLU A 1 170 ? 22.656 16.509 14.160 1.00 40.09 170 GLU A CA 1
ATOM 1305 C C . GLU A 1 170 ? 21.391 15.881 13.551 1.00 40.09 170 GLU A C 1
ATOM 1307 O O . GLU A 1 170 ? 20.888 16.312 12.513 1.00 40.09 170 GLU A O 1
ATOM 1312 N N . LEU A 1 171 ? 20.811 14.910 14.267 1.00 41.22 171 LEU A N 1
ATOM 1313 C CA . LEU A 1 171 ? 19.417 14.501 14.090 1.00 41.22 171 LEU A CA 1
ATOM 1314 C C . LEU A 1 171 ? 18.534 15.753 14.202 1.00 41.22 171 LEU A C 1
ATOM 1316 O O . LEU A 1 171 ? 18.195 16.196 15.299 1.00 41.22 171 LEU A O 1
ATOM 1320 N N . SER A 1 172 ? 18.236 16.371 13.061 1.00 46.16 172 SER A N 1
ATOM 1321 C CA . SER A 1 172 ? 17.499 17.624 13.041 1.00 46.16 172 SER A CA 1
ATOM 1322 C C . SER A 1 172 ? 16.084 17.385 13.555 1.00 46.16 172 SER A C 1
ATOM 1324 O O . SER A 1 172 ? 15.390 16.457 13.137 1.00 46.16 172 SER A O 1
ATOM 1326 N N . ALA A 1 173 ? 15.690 18.216 14.519 1.00 48.84 173 ALA A N 1
ATOM 1327 C CA . ALA A 1 173 ? 14.332 18.275 15.029 1.00 48.84 173 ALA A CA 1
ATOM 1328 C C . ALA A 1 173 ? 13.322 18.335 13.863 1.00 48.84 173 ALA A C 1
ATOM 1330 O O . ALA A 1 173 ? 13.644 18.926 12.823 1.00 48.84 173 ALA A O 1
ATOM 1331 N N . PRO A 1 174 ? 12.114 17.757 14.022 1.00 50.75 174 PRO A N 1
ATOM 1332 C CA . PRO A 1 174 ? 11.051 17.882 13.029 1.00 50.75 174 PRO A CA 1
ATOM 1333 C C . PRO A 1 174 ? 10.892 19.350 12.622 1.00 50.75 174 PRO A C 1
ATOM 1335 O O . PRO A 1 174 ? 11.035 20.238 13.465 1.00 50.75 174 PRO A O 1
ATOM 1338 N N . MET A 1 175 ? 10.658 19.600 11.328 1.00 54.56 175 MET A N 1
ATOM 1339 C CA . MET A 1 175 ? 10.502 20.957 10.800 1.00 54.56 175 MET A CA 1
ATOM 1340 C C . MET A 1 175 ? 9.524 21.741 11.678 1.00 54.56 175 MET A C 1
ATOM 1342 O O . MET A 1 175 ? 8.362 21.362 11.812 1.00 54.56 175 MET A O 1
ATOM 1346 N N . ASP A 1 176 ? 10.012 22.814 12.296 1.00 59.78 176 ASP A N 1
ATOM 1347 C CA . ASP A 1 176 ? 9.195 23.658 13.153 1.00 59.78 176 ASP A CA 1
ATOM 1348 C C . ASP A 1 176 ? 8.239 24.470 12.275 1.00 59.78 176 ASP A C 1
ATOM 1350 O O . ASP A 1 176 ? 8.647 25.376 11.542 1.00 59.78 176 ASP A O 1
ATOM 1354 N N . PHE A 1 177 ? 6.955 24.126 12.338 1.00 57.78 177 PHE A N 1
ATOM 1355 C CA . PHE A 1 177 ? 5.904 24.816 11.601 1.00 57.78 177 PHE A CA 1
ATOM 1356 C C . PHE A 1 177 ? 5.853 26.311 11.944 1.00 57.78 177 PHE A C 1
ATOM 1358 O O . PHE A 1 177 ? 5.603 27.127 11.058 1.00 57.78 177 PHE A O 1
ATOM 1365 N N . ALA A 1 178 ? 6.190 26.692 13.182 1.00 59.22 178 ALA A N 1
ATOM 1366 C CA . ALA A 1 178 ? 6.259 28.094 13.581 1.00 59.22 178 ALA A CA 1
ATOM 1367 C C . ALA A 1 178 ? 7.409 28.829 12.878 1.00 59.22 178 ALA A C 1
ATOM 1369 O O . ALA A 1 178 ? 7.271 29.998 12.517 1.00 59.22 178 ALA A O 1
ATOM 1370 N N . MET A 1 179 ? 8.528 28.142 12.620 1.00 62.00 179 MET A N 1
ATOM 1371 C CA . MET A 1 179 ? 9.626 28.695 11.829 1.00 62.00 179 MET A CA 1
ATOM 1372 C C . MET A 1 179 ? 9.193 28.914 10.378 1.00 62.00 179 MET A C 1
ATOM 1374 O O . MET A 1 179 ? 9.466 29.984 9.839 1.00 62.00 179 MET A O 1
ATOM 1378 N N . ILE A 1 180 ? 8.475 27.956 9.778 1.00 63.62 180 ILE A N 1
ATOM 1379 C CA . ILE A 1 180 ? 7.944 28.078 8.411 1.00 63.62 180 ILE A CA 1
ATOM 1380 C C . ILE A 1 180 ? 6.994 29.272 8.331 1.00 63.62 180 ILE A C 1
ATOM 1382 O O . ILE A 1 180 ? 7.257 30.187 7.555 1.00 63.62 180 ILE A O 1
ATOM 1386 N N . GLN A 1 181 ? 5.970 29.310 9.187 1.00 66.25 181 GLN A N 1
ATOM 1387 C CA . GLN A 1 181 ? 4.982 30.389 9.242 1.00 66.25 181 GLN A CA 1
ATOM 1388 C C . GLN A 1 181 ? 5.624 31.764 9.420 1.00 66.25 181 GLN A C 1
ATOM 1390 O O . GLN A 1 181 ? 5.265 32.714 8.734 1.00 66.25 181 GLN A O 1
ATOM 1395 N N . ASN A 1 182 ? 6.609 31.882 10.309 1.00 64.69 182 ASN A N 1
ATOM 1396 C CA . ASN A 1 182 ? 7.300 33.147 10.528 1.00 64.69 182 ASN A CA 1
ATOM 1397 C C . ASN A 1 182 ? 8.177 33.551 9.327 1.00 64.69 182 ASN A C 1
ATOM 1399 O O . ASN A 1 182 ? 8.309 34.731 9.020 1.00 64.69 182 ASN A O 1
ATOM 1403 N N . THR A 1 183 ? 8.777 32.587 8.618 1.00 61.03 183 THR A N 1
ATOM 1404 C CA . THR A 1 183 ? 9.563 32.876 7.405 1.00 61.03 183 THR A CA 1
ATOM 1405 C C . THR A 1 183 ? 8.716 33.171 6.170 1.00 61.03 183 THR A C 1
ATOM 1407 O O . THR A 1 183 ? 9.176 33.925 5.315 1.00 61.03 183 THR A O 1
ATOM 1410 N N . THR A 1 184 ? 7.502 32.623 6.082 1.00 66.44 184 THR A N 1
ATOM 1411 C CA . THR A 1 184 ? 6.539 32.909 5.004 1.00 66.44 184 THR A CA 1
ATOM 1412 C C . THR A 1 184 ? 5.619 34.081 5.334 1.00 66.44 184 THR A C 1
ATOM 1414 O O . THR A 1 184 ? 4.691 34.362 4.583 1.00 66.44 184 THR A O 1
ATOM 1417 N N . ASP A 1 185 ? 5.861 34.778 6.450 1.00 64.88 185 ASP A N 1
ATOM 1418 C CA . ASP A 1 185 ? 5.021 35.882 6.921 1.00 64.88 185 ASP A CA 1
ATOM 1419 C C . ASP A 1 185 ? 3.537 35.462 6.993 1.00 64.88 185 ASP A C 1
ATOM 1421 O O . ASP A 1 185 ? 2.640 36.155 6.528 1.00 64.88 185 ASP A O 1
ATOM 1425 N N . ASN A 1 186 ? 3.279 34.256 7.513 1.00 68.38 186 ASN A N 1
ATOM 1426 C CA . ASN A 1 186 ? 1.970 33.600 7.566 1.00 68.38 186 ASN A CA 1
ATOM 1427 C C . ASN A 1 186 ? 1.251 33.466 6.213 1.00 68.38 186 ASN A C 1
ATOM 1429 O O . ASN A 1 186 ? 0.022 33.417 6.193 1.00 68.38 186 ASN A O 1
ATOM 1433 N N . PHE A 1 187 ? 1.986 33.374 5.099 1.00 65.75 187 PHE A N 1
ATOM 1434 C CA . PHE A 1 187 ? 1.398 33.234 3.762 1.00 65.75 187 PHE A CA 1
ATOM 1435 C C . PHE A 1 187 ? 0.423 34.383 3.442 1.00 65.75 187 PHE A C 1
ATOM 1437 O O . PHE A 1 187 ? -0.598 34.210 2.786 1.00 65.75 187 PHE A O 1
ATOM 1444 N N . PHE A 1 188 ? 0.707 35.588 3.946 1.00 59.91 188 PHE A N 1
ATOM 1445 C CA . PHE A 1 188 ? -0.248 36.703 3.971 1.00 59.91 188 PHE A CA 1
ATOM 1446 C C . PHE A 1 188 ? -0.508 37.347 2.597 1.00 59.91 188 PHE A C 1
ATOM 1448 O O . PHE A 1 188 ? -1.287 38.297 2.497 1.00 59.91 188 PHE A O 1
ATOM 1455 N N . GLN A 1 189 ? 0.151 36.881 1.530 1.00 58.66 189 GLN A N 1
ATOM 1456 C CA . GLN A 1 189 ? 0.031 37.482 0.207 1.00 58.66 189 GLN A CA 1
ATOM 1457 C C . GLN A 1 189 ? -0.265 36.449 -0.880 1.00 58.66 189 GLN A C 1
ATOM 1459 O O . GLN A 1 189 ? 0.594 35.657 -1.265 1.00 58.66 189 GLN A O 1
ATOM 1464 N N . GLU A 1 190 ? -1.479 36.541 -1.414 1.00 60.06 190 GLU A N 1
ATOM 1465 C CA . GLU A 1 190 ? -1.967 35.751 -2.537 1.00 60.06 190 GLU A CA 1
ATOM 1466 C C . GLU A 1 190 ? -1.173 36.095 -3.809 1.00 60.06 190 GLU A C 1
ATOM 1468 O O . GLU A 1 190 ? -1.125 37.249 -4.249 1.00 60.06 190 GLU A O 1
ATOM 1473 N N . ILE A 1 191 ? -0.502 35.099 -4.390 1.00 56.19 191 ILE A N 1
ATOM 1474 C CA . ILE A 1 191 ? 0.354 35.254 -5.580 1.00 56.19 191 ILE A CA 1
ATOM 1475 C C . ILE A 1 191 ? -0.344 34.830 -6.873 1.00 56.19 191 ILE A C 1
ATOM 1477 O O . ILE A 1 191 ? 0.135 35.162 -7.960 1.00 56.19 191 ILE A O 1
ATOM 1481 N N . GLY A 1 192 ? -1.498 34.167 -6.782 1.00 49.28 192 GLY A N 1
ATOM 1482 C CA . GLY A 1 192 ? -2.375 33.944 -7.924 1.00 49.28 192 GLY A CA 1
ATOM 1483 C C . GLY A 1 192 ? -3.402 32.834 -7.725 1.00 49.28 192 GLY A C 1
ATOM 1484 O O . GLY A 1 192 ? -3.358 32.064 -6.768 1.00 49.28 192 GLY A O 1
ATOM 1485 N N . HIS A 1 193 ? -4.308 32.733 -8.697 1.00 42.53 193 HIS A N 1
ATOM 1486 C CA . HIS A 1 193 ? -5.356 31.719 -8.747 1.00 42.53 193 HIS A CA 1
ATOM 1487 C C . HIS A 1 193 ? -5.092 30.687 -9.845 1.00 42.53 193 HIS A C 1
ATOM 1489 O O . HIS A 1 193 ? -4.965 31.037 -11.020 1.00 42.53 193 HIS A O 1
ATOM 1495 N N . GLY A 1 194 ? -5.073 29.405 -9.470 1.00 53.00 194 GLY A N 1
ATOM 1496 C CA . GLY A 1 194 ? -5.017 28.271 -10.394 1.00 53.00 194 GLY A CA 1
ATOM 1497 C C . GLY A 1 194 ? -6.187 27.303 -10.204 1.00 53.00 194 GLY A C 1
ATOM 1498 O O . GLY A 1 194 ? -6.973 27.419 -9.267 1.00 53.00 194 GLY A O 1
ATOM 1499 N N . GLY A 1 195 ? -6.288 26.290 -11.071 1.00 44.03 195 GLY A N 1
ATOM 1500 C CA . GLY A 1 195 ? -7.377 25.296 -11.063 1.00 44.03 195 GLY A CA 1
ATOM 1501 C C . GLY A 1 195 ? -7.459 24.381 -9.829 1.00 44.03 195 GLY A C 1
ATOM 1502 O O . GLY A 1 195 ? -8.338 23.526 -9.775 1.00 44.03 195 GLY A O 1
ATOM 1503 N N . PHE A 1 196 ? -6.568 24.557 -8.849 1.00 47.97 196 PHE A N 1
ATOM 1504 C CA . PHE A 1 196 ? -6.515 23.804 -7.591 1.00 47.97 196 PHE A CA 1
ATOM 1505 C C . PHE A 1 196 ? -6.690 24.688 -6.341 1.00 47.97 196 PHE A C 1
ATOM 1507 O O . PHE A 1 196 ? -6.568 24.182 -5.229 1.00 47.97 196 PHE A O 1
ATOM 1514 N N . GLY A 1 197 ? -7.013 25.978 -6.505 1.00 49.53 197 GLY A N 1
ATOM 1515 C CA . GLY A 1 197 ? -7.275 26.908 -5.402 1.00 49.53 197 GLY A CA 1
ATOM 1516 C C . GLY A 1 197 ? -6.269 28.055 -5.294 1.00 49.53 197 GLY A C 1
ATOM 1517 O O . GLY A 1 197 ? -5.590 28.401 -6.264 1.00 49.53 197 GLY A O 1
ATOM 1518 N N . TYR A 1 198 ? -6.247 28.668 -4.110 1.00 54.47 198 TYR A N 1
ATOM 1519 C CA . TYR A 1 198 ? -5.383 29.791 -3.748 1.00 54.47 198 TYR A CA 1
ATOM 1520 C C . TYR A 1 198 ? -3.928 29.341 -3.652 1.00 54.47 198 TYR A C 1
ATOM 1522 O O . TYR A 1 198 ? -3.638 28.272 -3.110 1.00 54.47 198 TYR A O 1
ATOM 1530 N N . VAL A 1 199 ? -3.025 30.156 -4.187 1.00 54.62 199 VAL A N 1
ATOM 1531 C CA . VAL A 1 199 ? -1.588 29.989 -3.994 1.00 54.62 199 VAL A CA 1
ATOM 1532 C C . VAL A 1 199 ? -1.088 31.232 -3.277 1.00 54.62 199 VAL A C 1
ATOM 1534 O O . VAL A 1 199 ? -1.165 32.338 -3.818 1.00 54.62 199 VAL A O 1
ATOM 1537 N N . ASP A 1 200 ? -0.578 31.028 -2.070 1.00 59.56 200 ASP A N 1
ATOM 1538 C CA . ASP A 1 200 ? -0.023 32.073 -1.219 1.00 59.56 200 ASP A CA 1
ATOM 1539 C C . ASP A 1 200 ? 1.510 31.996 -1.199 1.00 59.56 200 ASP A C 1
ATOM 1541 O O . ASP A 1 200 ? 2.097 30.949 -1.494 1.00 59.56 200 ASP A O 1
ATOM 1545 N N . LYS A 1 201 ? 2.153 33.133 -0.928 1.00 57.09 201 LYS A N 1
ATOM 1546 C CA . LYS A 1 201 ? 3.608 33.318 -1.010 1.00 57.09 201 LYS A CA 1
ATOM 1547 C C . LYS A 1 201 ? 4.391 32.715 0.150 1.00 57.09 201 LYS A C 1
ATOM 1549 O O . LYS A 1 201 ? 3.900 32.793 1.294 1.00 57.09 201 LYS A O 1
#

Secondary structure (DSSP, 8-state):
--------------GGGSTTSS-TTEEEEE-SSSEEEEEPTTEEE-SS-TTTT-EEESS-----TT-EEEEEEEEEPPS-PEEETT---TTHHHHHHHHSTTEEEEEEEE-TTT--EEEEEEES---SEEE-SSSSEEEEEEE-S--------------------------PPPP-HHHHHHHTGGG-SEEEEETTEEEE-

Foldseek 3Di:
DDDDDDCPDDDDCDCLNPWQQAPWQWEWEDDPPDIAIDHDPQWDFPPPDRRRGDTDGPDPDDLDPQKDWDKPDFKDFDPQWDKDQVDQDPVCLRVVLSVDSQWFKKWWDADPVPRGIIMTTDGHIGTSIYDDLPDHTIMITMHDHHPDDDPPDPPVNSPPPPDPDDPDDDPDDDPDVVVVCVVLVNLPAFPDDDPVGTDGD

Organism: Eruca vesicaria subsp. sativa (NCBI:txid29727)

Radius of gyration: 20.31 Å; chains: 1; bounding box: 47×63×39 Å

InterPro domains:
  IPR000858 S-locus glycoprotein domain [PF00954] (3-44)
  IPR003609 PAN/Apple domain [PF08276] (63-129)
  IPR003609 PAN/Apple domain [PS50948] (63-144)